Protein 8JIY (pdb70)

Secondary structure (DSSP, 8-state):
-TTTTEEEE----STTSS-EEEEEEETT---GGGEEEEES----GGGTTT---SPPPSB-BTT-SB----EEEEE-EETTEEPPEEEEEEPP-B--STTSTT--TT--EEEEEEEEEEES-BSS-EEEEEEEESS-SS-GGG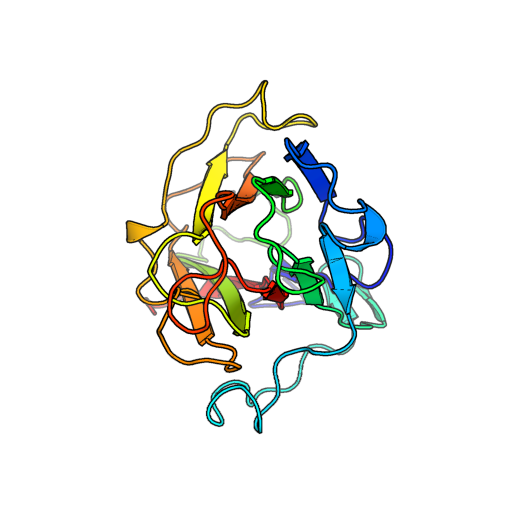S--EE-GGGSS---BTTSSTT--EEEEEE-TT---SSBEEEEEEEE--PPPBTTBB--EEEEEEEEEEEESS--

InterPro domains:
  IPR011050 Pectin lyase fold/virulence factor [SSF51126] (61-484)
  IPR012334 Pectin lyase fold [G3DSA:2.160.20.10] (69-526)
  IPR024535 Rhamnogalacturonase A/B/Epimerase-like, pectate lyase domain [PF12708] (71-286)
  IPR026444 Secretion system, C-terminal sorting domain [PF18962] (785-858)
  IPR026444 Secretion system, C-terminal sorting domain [TIGR04183] (786-860)
  IPR032532 Domain of unknown function DUF4955 [PF16315] (406-554)

Radius of gyration: 17.02 Å; Cα contacts (8 Å, |Δi|>4): 554; chains: 1; bounding box: 32×52×38 Å

Nearest PDB structures (foldseek):
  8jiy-assembly1_A  TM=1.005E+00  e=3.618E-45  Polaribacter haliotis
  8h89-assembly1_J-9  TM=4.490E-01  e=9.066E-02  Ralstonia phage GP4
  2df7-assembly1_E  TM=1.503E-01  e=2.332E-01  Infectious bursal disease virus
  2df7-assembly1_J  TM=1.997E-01  e=6.342E-01  Infectious bursal disease virus
  1tnf-assembly1_C  TM=2.026E-01  e=1.236E+00  Homo sapiens

Organism: NCBI:txid1888915

Sequence (216 aa):
NPFYPIFYYEDFGAVNQGYSVQIVKNTNSQNEAQIGKRVNDIPDAADSNNEFTEARPANRIPANSARNQKAIAIVGTSSNTNYELEAWVTMPIIDVSKNNQYINADDTFKYVSFWTEQRYANGGISSLEVFISTDYTNNVTTANWTNVTSNVNKIATSGQNPQTYVESLLDISSYTDTNFTLAFKYTSDNSTYSGSNRNGTFYISDVKYFVSDTTL

Foldseek 3Di:
DVVPFFAFWAAPQDAQTFKHKDWPDWPPCDDCCQAFHWAPDADDCVQAVRPPHDDDPQAGPPVRHGHDHTKTKHFQADPLWGIWTKMKMKGAFAQPACVRPNHHPLLQWKKKKKKKAWALFADQQKDKWKWKWLPDDPDPVVTDIDTCRVQWPDDYTGPPSHSHIYMTMHTPSVDRGGGMMMMMIMGGDGPRGDSRHHHTMMIITTITMGTDNDDD

B-factor: mean 21.28, std 7.92, range [10.49, 55.31]

Solvent-accessible surface area: 9838 Å² total; per-residue (Å²): 48,118,43,116,54,18,3,34,5,14,2,4,17,40,110,92,44,10,14,46,42,51,48,61,100,44,79,59,90,11,96,118,65,56,8,9,70,96,28,118,58,37,1,64,45,103,29,2,116,104,94,27,107,80,100,60,41,86,54,38,5,47,55,90,53,79,36,78,15,41,0,0,0,0,15,0,23,31,103,107,60,5,34,45,3,40,0,13,0,4,6,35,74,10,37,0,10,138,118,21,143,36,6,82,83,106,18,86,55,12,7,0,6,0,16,0,2,3,60,115,2,43,54,61,32,6,43,4,44,0,21,7,2,61,70,20,98,124,45,6,88,102,17,113,50,82,70,8,33,104,95,14,143,86,26,7,52,16,48,98,84,82,78,33,2,15,65,0,66,3,78,0,27,105,52,94,51,73,78,0,0,0,0,0,43,0,39,9,44,69,46,122,64,46,44,84,37,48,0,2,18,1,24,0,0,3,6,62,2,23,5,17,93,90,97,120

Structure (mmCIF, N/CA/C/O backbone):
data_8JIY
#
_entry.id   8JIY
#
_cell.length_a   56.313
_cell.length_b   56.634
_cell.length_c   69.456
_cell.angle_alpha   90.00
_cell.angle_beta   90.00
_cell.angle_gamma   90.00
#
_symmetry.space_group_name_H-M   'P 21 21 21'
#
loop_
_entity.id
_entity.type
_entity.pdbx_description
1 polymer 'DUF4955 domain-containing protein'
2 water water
#
loop_
_atom_site.group_PDB
_atom_site.id
_atom_site.type_symbol
_atom_site.label_atom_id
_atom_site.label_alt_id
_atom_site.label_comp_id
_atom_site.label_asym_id
_atom_site.label_entity_id
_atom_site.label_seq_id
_atom_site.pdbx_PDB_ins_code
_atom_site.Cartn_x
_atom_site.Cartn_y
_atom_site.Cartn_z
_atom_site.occupancy
_atom_site.B_iso_or_equiv
_atom_site.auth_seq_id
_atom_site.auth_comp_id
_atom_site.auth_asym_id
_atom_site.auth_atom_id
_atom_site.pdbx_PDB_model_num
ATOM 1 N N . ASN A 1 6 ? 15.881 33.149 16.518 1.00 37.00 4 ASN A N 1
ATOM 2 C CA . ASN A 1 6 ? 16.643 32.126 15.810 1.00 34.10 4 ASN A CA 1
ATOM 3 C C . ASN A 1 6 ? 16.918 32.549 14.378 1.00 30.20 4 ASN A C 1
ATOM 4 O O . ASN A 1 6 ? 15.992 32.680 13.579 1.00 33.90 4 ASN A O 1
ATOM 9 N N . PRO A 1 7 ? 18.196 32.738 14.047 1.00 31.56 5 PRO A N 1
ATOM 10 C CA . PRO A 1 7 ? 18.554 33.039 12.650 1.00 28.83 5 PRO A CA 1
ATOM 11 C C . PRO A 1 7 ? 18.111 31.976 11.667 1.00 34.59 5 PRO A C 1
ATOM 12 O O . PRO A 1 7 ? 17.893 32.285 10.489 1.00 33.71 5 PRO A O 1
ATOM 16 N N . PHE A 1 8 ? 17.978 30.727 12.119 1.00 28.59 6 PHE A N 1
ATOM 17 C CA . PHE A 1 8 ? 17.676 29.590 11.260 1.00 32.59 6 PHE A CA 1
ATOM 18 C C . PHE A 1 8 ? 16.200 29.225 11.248 1.00 29.71 6 PHE A C 1
ATOM 19 O O . PHE A 1 8 ? 15.836 28.209 10.644 1.00 25.57 6 PHE A O 1
ATOM 27 N N . TYR A 1 9 ? 15.356 30.020 11.913 1.00 28.04 7 TYR A N 1
ATOM 28 C CA . TYR A 1 9 ? 13.932 29.770 12.112 1.00 27.66 7 TYR A CA 1
ATOM 29 C C . TYR A 1 9 ? 13.278 29.190 10.860 1.00 28.32 7 TYR A C 1
ATOM 30 O O . TYR A 1 9 ? 13.501 29.689 9.750 1.00 27.25 7 TYR A O 1
ATOM 39 N N . PRO A 1 10 ? 12.450 28.144 10.998 1.00 25.50 8 PRO A N 1
ATOM 40 C CA . PRO A 1 10 ? 12.013 27.506 12.246 1.00 25.28 8 PRO A CA 1
ATOM 41 C C . PRO A 1 10 ? 12.898 26.344 12.702 1.00 20.59 8 PRO A C 1
ATOM 42 O O . PRO A 1 10 ? 12.561 25.702 13.678 1.00 22.72 8 PRO A O 1
ATOM 46 N N . ILE A 1 11 ? 14.026 26.081 12.041 1.00 21.31 9 ILE A N 1
ATOM 47 C CA . ILE A 1 11 ? 14.853 24.907 12.324 1.00 16.48 9 ILE A CA 1
ATOM 48 C C . ILE A 1 11 ? 15.850 25.231 13.435 1.00 20.21 9 ILE A C 1
ATOM 49 O O . ILE A 1 11 ? 16.561 26.239 13.363 1.00 24.85 9 ILE A O 1
ATOM 54 N N . PHE A 1 12 ? 15.940 24.363 14.457 1.00 19.29 10 PHE A N 1
ATOM 55 C CA . PHE A 1 12 ? 16.985 24.535 15.461 1.00 17.36 10 PHE A CA 1
ATOM 56 C C . PHE A 1 12 ? 18.029 23.422 15.465 1.00 19.20 10 PHE A C 1
ATOM 57 O O . PHE A 1 12 ? 19.085 23.590 16.086 1.00 18.73 10 PHE A O 1
ATOM 65 N N . TYR A 1 13 ? 17.804 22.328 14.750 1.00 15.62 11 TYR A N 1
ATOM 66 C CA . TYR A 1 13 ? 18.860 21.342 14.566 1.00 15.19 11 TYR A CA 1
ATOM 67 C C . TYR A 1 13 ? 18.609 20.586 13.268 1.00 13.15 11 TYR A C 1
ATOM 68 O O . TYR A 1 13 ? 17.509 20.067 13.055 1.00 15.05 11 TYR A O 1
ATOM 77 N N . TYR A 1 14 ? 19.641 20.486 12.431 1.00 12.67 12 TYR A N 1
ATOM 78 C CA . TYR A 1 14 ? 19.522 19.774 11.150 1.00 12.42 12 TYR A CA 1
ATOM 79 C C . TYR A 1 14 ? 20.943 19.518 10.633 1.00 16.29 12 TYR A C 1
ATOM 80 O O . TYR A 1 14 ? 21.514 20.362 9.943 1.00 14.16 12 TYR A O 1
ATOM 89 N N . GLU A 1 15 ? 21.500 18.353 10.982 1.00 12.84 13 GLU A N 1
ATOM 90 C CA . GLU A 1 15 ? 22.845 18.005 10.557 1.00 13.03 13 GLU A CA 1
ATOM 91 C C . GLU A 1 15 ? 22.795 17.313 9.197 1.00 14.06 13 GLU A C 1
ATOM 92 O O . GLU A 1 15 ? 21.723 17.110 8.621 1.00 15.73 13 GLU A O 1
ATOM 98 N N . ASP A 1 16 ? 23.965 16.938 8.668 1.00 16.01 14 ASP A N 1
ATOM 99 C CA . ASP A 1 16 ? 24.026 16.327 7.346 1.00 15.28 14 ASP A CA 1
ATOM 100 C C . ASP A 1 16 ? 24.577 14.908 7.316 1.00 14.97 14 ASP A C 1
ATOM 101 O O . ASP A 1 16 ? 24.616 14.317 6.239 1.00 13.18 14 ASP A O 1
ATOM 106 N N . PHE A 1 17 ? 24.973 14.325 8.458 1.00 14.83 15 PHE A N 1
ATOM 107 C CA . PHE A 1 17 ? 25.622 13.011 8.476 1.00 13.90 15 PHE A CA 1
ATOM 108 C C . PHE A 1 17 ? 26.786 12.953 7.482 1.00 18.17 15 PHE A C 1
ATOM 109 O O . PHE A 1 17 ? 27.053 11.918 6.876 1.00 18.76 15 PHE A O 1
ATOM 117 N N . GLY A 1 18 ? 27.482 14.072 7.297 1.00 16.68 16 GLY A N 1
ATOM 118 C CA . GLY A 1 18 ? 28.429 14.202 6.204 1.00 17.03 16 GLY A CA 1
ATOM 119 C C . GLY A 1 18 ? 29.809 13.674 6.470 1.00 21.65 16 GLY A C 1
ATOM 120 O O . GLY A 1 18 ? 30.634 13.596 5.555 1.00 29.13 16 GLY A O 1
ATOM 121 N N . ALA A 1 19 ? 30.087 13.317 7.716 1.00 20.43 17 ALA A N 1
ATOM 122 C CA . ALA A 1 19 ? 31.339 12.706 8.107 1.00 24.80 17 ALA A CA 1
ATOM 123 C C . ALA A 1 19 ? 31.022 11.714 9.206 1.00 21.16 17 ALA A C 1
ATOM 124 O O . ALA A 1 19 ? 29.921 11.723 9.770 1.00 20.22 17 ALA A O 1
ATOM 126 N N . VAL A 1 20 ? 32.000 10.867 9.528 1.00 22.78 18 VAL A N 1
ATOM 127 C CA . VAL A 1 20 ? 31.776 9.869 10.563 1.00 22.20 18 VAL A CA 1
ATOM 128 C C . VAL A 1 20 ? 31.426 10.578 11.867 1.00 20.10 18 VAL A C 1
ATOM 129 O O . VAL A 1 20 ? 32.139 11.488 12.311 1.00 20.56 18 VAL A O 1
ATOM 133 N N . ASN A 1 21 ? 30.272 10.216 12.435 1.00 17.85 19 ASN A N 1
ATOM 134 C CA . ASN A 1 21 ? 29.755 10.752 13.703 1.00 16.54 19 ASN A CA 1
ATOM 135 C C . ASN A 1 21 ? 29.405 12.244 13.652 1.00 17.90 19 ASN A C 1
ATOM 136 O O . ASN A 1 21 ? 29.356 12.904 14.686 1.00 18.57 19 ASN A O 1
ATOM 141 N N . GLN A 1 22 ? 29.108 12.796 12.474 1.00 15.00 20 GLN A N 1
ATOM 142 C CA . GLN A 1 22 ? 28.705 14.198 12.358 1.00 15.56 20 GLN A CA 1
ATOM 143 C C . GLN A 1 22 ? 27.183 14.275 12.419 1.00 16.46 20 GLN A C 1
ATOM 144 O O . GLN A 1 22 ? 26.498 14.042 11.414 1.00 16.22 20 GLN A O 1
ATOM 150 N N . GLY A 1 23 ? 26.654 14.562 13.606 1.00 14.67 21 GLY A N 1
ATOM 151 C CA . GLY A 1 23 ? 25.225 14.574 13.851 1.00 14.51 21 GLY A CA 1
ATOM 152 C C . GLY A 1 23 ? 24.608 13.234 14.217 1.00 14.11 21 GLY A C 1
ATOM 153 O O . GLY A 1 23 ? 23.381 13.144 14.315 1.00 15.06 21 GLY A O 1
ATOM 154 N N . TYR A 1 24 ? 25.410 12.196 14.433 1.00 13.09 22 TYR A N 1
ATOM 155 C CA . TYR A 1 24 ? 24.866 10.888 14.784 1.00 12.89 22 TYR A CA 1
ATOM 156 C C . TYR A 1 24 ? 25.984 10.072 15.408 1.00 14.20 22 TYR A C 1
ATOM 157 O O . TYR A 1 24 ? 27.153 10.451 15.367 1.00 14.57 22 TYR A O 1
ATOM 166 N N . SER A 1 25 ? 25.612 8.923 15.969 1.00 13.68 23 SER A N 1
ATOM 167 C CA . SER A 1 25 ? 26.610 7.960 16.392 1.00 13.02 23 SER A CA 1
ATOM 168 C C . SER A 1 25 ? 25.957 6.588 16.289 1.00 14.60 23 SER A C 1
ATOM 169 O O . SER A 1 25 ? 24.733 6.482 16.219 1.00 14.63 23 SER A O 1
ATOM 172 N N . VAL A 1 26 ? 26.773 5.539 16.236 1.00 13.45 24 VAL A N 1
ATOM 173 C CA . VAL A 1 26 ? 26.251 4.189 16.072 1.00 13.06 24 VAL A CA 1
ATOM 174 C C . VAL A 1 26 ? 26.769 3.310 17.197 1.00 13.62 24 VAL A C 1
ATOM 175 O O . VAL A 1 26 ? 27.945 3.394 17.564 1.00 15.56 24 VAL A O 1
ATOM 179 N N . GLN A 1 27 ? 25.895 2.451 17.729 1.00 12.60 25 GLN A N 1
ATOM 180 C CA . GLN A 1 27 ? 26.298 1.442 18.707 1.00 10.76 25 GLN A CA 1
ATOM 181 C C . GLN A 1 27 ? 25.692 0.107 18.307 1.00 11.61 25 GLN A C 1
ATOM 182 O O . GLN A 1 27 ? 24.475 0.005 18.138 1.00 12.24 25 GLN A O 1
ATOM 188 N N . ILE A 1 28 ? 26.533 -0.911 18.149 1.00 13.53 26 ILE A N 1
ATOM 189 C CA . ILE A 1 28 ? 26.086 -2.218 17.672 1.00 11.24 26 ILE A CA 1
ATOM 190 C C . ILE A 1 28 ? 26.041 -3.149 18.879 1.00 13.61 26 ILE A C 1
ATOM 191 O O . ILE A 1 28 ? 27.045 -3.754 19.256 1.00 13.65 26 ILE A O 1
ATOM 196 N N . VAL A 1 29 ? 24.853 -3.285 19.468 1.00 12.04 27 VAL A N 1
ATOM 197 C CA . VAL A 1 29 ? 24.693 -4.036 20.711 1.00 12.61 27 VAL A CA 1
ATOM 198 C C . VAL A 1 29 ? 24.639 -5.547 20.466 1.00 13.25 27 VAL A C 1
ATOM 199 O O . VAL A 1 29 ? 25.020 -6.338 21.340 1.00 14.02 27 VAL A O 1
ATOM 203 N N . LYS A 1 30 ? 24.199 -5.981 19.286 1.00 13.52 28 LYS A N 1
ATOM 204 C CA . LYS A 1 30 ? 24.132 -7.402 18.971 1.00 12.30 28 LYS A CA 1
ATOM 205 C C . LYS A 1 30 ? 24.473 -7.581 17.501 1.00 14.96 28 LYS A C 1
ATOM 206 O O . LYS A 1 30 ? 23.977 -6.829 16.657 1.00 13.71 28 LYS A O 1
ATOM 212 N N . ASN A 1 31 ? 25.323 -8.563 17.208 1.00 12.60 29 ASN A N 1
ATOM 213 C CA . ASN A 1 31 ? 25.765 -8.897 15.851 1.00 12.95 29 ASN A CA 1
ATOM 214 C C . ASN A 1 31 ? 26.105 -10.385 15.822 1.00 13.91 29 ASN A C 1
ATOM 215 O O . ASN A 1 31 ? 27.237 -10.796 15.585 1.00 15.61 29 ASN A O 1
ATOM 220 N N . THR A 1 32 ? 25.074 -11.192 16.068 1.00 13.02 30 THR A N 1
ATOM 221 C CA . THR A 1 32 ? 25.246 -12.616 16.348 1.00 13.11 30 THR A CA 1
ATOM 222 C C . THR A 1 32 ? 25.970 -13.335 15.224 1.00 14.80 30 THR A C 1
ATOM 223 O O . THR A 1 32 ? 26.779 -14.235 15.470 1.00 16.65 30 THR A O 1
ATOM 227 N N . ASN A 1 33 ? 25.693 -12.952 13.981 1.00 13.82 31 ASN A N 1
ATOM 228 C CA . ASN A 1 33 ? 26.163 -13.698 12.826 1.00 15.22 31 ASN A CA 1
ATOM 229 C C . ASN A 1 33 ? 27.278 -12.962 12.088 1.00 17.36 31 ASN A C 1
ATOM 230 O O . ASN A 1 33 ? 27.606 -13.306 10.947 1.00 15.35 31 ASN A O 1
ATOM 235 N N . SER A 1 34 ? 27.879 -11.964 12.733 1.00 14.27 32 SER A N 1
ATOM 236 C CA . SER A 1 34 ? 29.095 -11.310 12.254 1.00 14.41 32 SER A CA 1
ATOM 237 C C . SER A 1 34 ? 2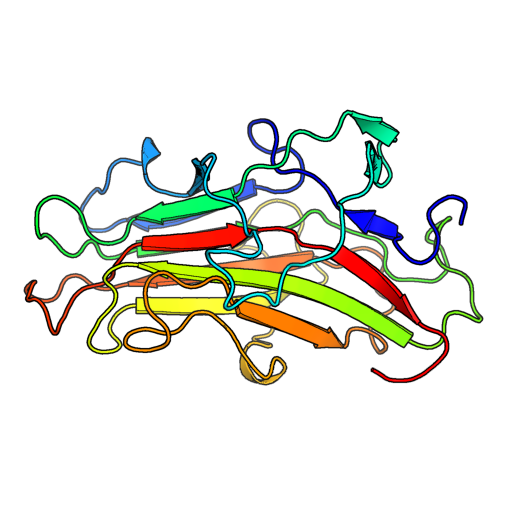8.923 -10.651 10.885 1.00 13.59 32 SER A C 1
ATOM 238 O O . SER A 1 34 ? 29.770 -10.797 10.004 1.00 18.52 32 SER A O 1
ATOM 241 N N . GLN A 1 35 ? 27.844 -9.882 10.722 1.00 14.86 33 GLN A N 1
ATOM 242 C CA . GLN A 1 35 ? 27.796 -8.943 9.604 1.00 17.09 33 GLN A CA 1
ATOM 243 C C . GLN A 1 35 ? 28.966 -7.974 9.721 1.00 15.94 33 GLN A C 1
ATOM 244 O O . GLN A 1 35 ? 29.347 -7.576 10.825 1.00 16.92 33 GLN A O 1
ATOM 250 N N . ASN A 1 36 ? 29.581 -7.636 8.586 1.00 17.88 34 ASN A N 1
ATOM 251 C CA . ASN A 1 36 ? 30.697 -6.696 8.609 1.00 17.22 34 ASN A CA 1
ATOM 252 C C . ASN A 1 36 ? 30.224 -5.336 9.111 1.00 20.13 34 ASN A C 1
ATOM 253 O O . ASN A 1 36 ? 29.192 -4.825 8.672 1.00 17.87 34 ASN A O 1
ATOM 258 N N . GLU A 1 37 ? 30.990 -4.738 10.027 1.00 18.40 35 GLU A N 1
ATOM 259 C CA . GLU A 1 37 ? 30.558 -3.498 10.659 1.00 19.08 35 GLU A CA 1
ATOM 260 C C . GLU A 1 37 ? 30.505 -2.341 9.673 1.00 20.26 35 GLU A C 1
ATOM 261 O O . GLU A 1 37 ? 29.799 -1.356 9.922 1.00 20.65 35 GLU A O 1
ATOM 267 N N . ALA A 1 38 ? 31.246 -2.433 8.565 1.00 19.56 36 ALA A N 1
ATOM 268 C CA . ALA A 1 38 ? 31.208 -1.399 7.543 1.00 21.38 36 ALA A CA 1
ATOM 269 C C . ALA A 1 38 ? 29.852 -1.321 6.872 1.00 22.94 36 ALA A C 1
ATOM 270 O O . ALA A 1 38 ? 29.596 -0.358 6.141 1.00 22.37 36 ALA A O 1
ATOM 272 N N . GLN A 1 39 ? 29.000 -2.319 7.088 1.00 19.14 37 GLN A N 1
ATOM 273 C CA . GLN A 1 39 ? 27.649 -2.331 6.560 1.00 16.55 37 GLN A CA 1
ATOM 274 C C . GLN A 1 39 ? 26.605 -1.944 7.600 1.00 15.41 37 GLN A C 1
ATOM 275 O O . GLN A 1 39 ? 25.414 -1.976 7.299 1.00 14.36 37 GLN A O 1
ATOM 281 N N . ILE A 1 40 ? 27.016 -1.568 8.809 1.00 17.53 38 ILE A N 1
ATOM 282 C CA . ILE A 1 40 ? 26.091 -1.294 9.912 1.00 16.09 38 ILE A CA 1
ATOM 283 C C . ILE A 1 40 ? 26.280 0.158 10.329 1.00 15.48 38 ILE A C 1
ATOM 284 O O . ILE A 1 40 ? 27.223 0.482 11.061 1.00 16.28 38 ILE A O 1
ATOM 289 N N . GLY A 1 41 ? 25.368 1.037 9.904 1.00 15.03 39 GLY A N 1
ATOM 290 C CA . GLY A 1 41 ? 25.528 2.455 10.171 1.00 17.49 39 GLY A CA 1
ATOM 291 C C . GLY A 1 41 ? 26.459 3.177 9.225 1.00 17.08 39 GLY A C 1
ATOM 292 O O . GLY A 1 41 ? 27.052 4.195 9.601 1.00 21.07 39 GLY A O 1
ATOM 293 N N . LYS A 1 42 ? 26.579 2.701 7.994 1.00 17.37 40 LYS A N 1
ATOM 294 C CA . LYS A 1 42 ? 27.438 3.341 7.013 1.00 19.21 40 LYS A CA 1
ATOM 295 C C . LYS A 1 42 ? 26.730 4.529 6.371 1.00 19.82 40 LYS A C 1
ATOM 296 O O . LYS A 1 42 ? 25.501 4.607 6.308 1.00 18.10 40 LYS A O 1
ATOM 302 N N . ARG A 1 43 ? 27.528 5.463 5.879 1.00 19.44 41 ARG A N 1
ATOM 303 C CA . ARG A 1 43 ? 27.001 6.636 5.209 1.00 18.06 41 ARG A CA 1
ATOM 304 C C . ARG A 1 43 ? 26.870 6.328 3.726 1.00 19.40 41 ARG A C 1
ATOM 305 O O . ARG A 1 43 ? 27.793 5.766 3.128 1.00 22.46 41 ARG A O 1
ATOM 313 N N . VAL A 1 44 ? 25.719 6.669 3.141 1.00 17.37 42 VAL A N 1
ATOM 314 C CA . VAL A 1 44 ? 25.464 6.389 1.733 1.00 16.44 42 VAL A CA 1
ATOM 315 C C . VAL A 1 44 ? 24.973 7.657 1.043 1.00 18.15 42 VAL A C 1
ATOM 316 O O . VAL A 1 44 ? 24.449 8.585 1.668 1.00 16.73 42 VAL A O 1
ATOM 320 N N . ASN A 1 45 ? 25.143 7.680 -0.280 1.00 21.51 43 ASN A N 1
ATOM 321 C CA . ASN A 1 45 ? 24.719 8.822 -1.074 1.00 23.02 43 ASN A CA 1
ATOM 322 C C . ASN A 1 45 ? 23.224 8.822 -1.366 1.00 23.87 43 ASN A C 1
ATOM 323 O O . ASN A 1 45 ? 22.685 9.860 -1.754 1.00 25.35 43 ASN A O 1
ATOM 328 N N . ASP A 1 46 ? 22.542 7.691 -1.188 1.00 20.05 44 ASP A N 1
ATOM 329 C CA . ASP A 1 46 ? 21.123 7.588 -1.523 1.00 19.73 44 ASP A CA 1
ATOM 330 C C . ASP A 1 46 ? 20.299 8.274 -0.454 1.00 19.71 44 ASP A C 1
ATOM 331 O O . ASP A 1 46 ? 19.939 7.680 0.570 1.00 23.22 44 ASP A O 1
ATOM 336 N N . ILE A 1 47 ? 19.995 9.542 -0.707 1.00 19.55 45 ILE A N 1
ATOM 337 C CA . ILE A 1 47 ? 19.184 10.382 0.164 1.00 19.07 45 ILE A CA 1
ATOM 338 C C . ILE A 1 47 ? 17.835 10.633 -0.502 1.00 20.79 45 ILE A C 1
ATOM 339 O O . ILE A 1 47 ? 17.697 10.431 -1.724 1.00 18.14 45 ILE A O 1
ATOM 344 N N . PRO A 1 48 ? 16.822 11.059 0.251 1.00 18.55 46 PRO A N 1
ATOM 345 C CA . PRO A 1 48 ? 15.512 11.328 -0.353 1.00 18.86 46 PRO A CA 1
ATOM 346 C C . PRO A 1 48 ? 15.596 12.378 -1.452 1.00 22.24 46 PRO A C 1
ATOM 347 O O . PRO A 1 48 ? 16.334 13.359 -1.351 1.00 20.22 46 PRO A O 1
ATOM 351 N N . ASP A 1 49 ? 14.835 12.139 -2.514 1.00 20.79 47 ASP A N 1
ATOM 352 C CA . ASP A 1 49 ? 14.630 13.094 -3.598 1.00 23.00 47 ASP A CA 1
ATOM 353 C C . ASP A 1 49 ? 13.220 12.869 -4.123 1.00 25.44 47 ASP A C 1
ATOM 354 O O . ASP A 1 49 ? 12.516 11.959 -3.682 1.00 21.89 47 ASP A O 1
ATOM 359 N N . ALA A 1 50 ? 12.809 13.685 -5.092 1.00 24.56 48 ALA A N 1
ATOM 360 C CA . ALA A 1 50 ? 11.457 13.543 -5.625 1.00 25.85 48 ALA A CA 1
ATOM 361 C C . ALA A 1 50 ? 11.225 12.150 -6.203 1.00 21.46 48 ALA A C 1
ATOM 362 O O . ALA A 1 50 ? 10.166 11.549 -5.985 1.00 24.03 48 ALA A O 1
ATOM 364 N N . ALA A 1 51 ? 12.209 11.609 -6.923 1.00 21.17 49 ALA A N 1
ATOM 365 C CA . ALA A 1 51 ? 12.011 10.358 -7.645 1.00 23.16 49 ALA A CA 1
ATOM 366 C C . ALA A 1 51 ? 11.958 9.125 -6.740 1.00 25.58 49 ALA A C 1
ATOM 367 O O . ALA A 1 51 ? 11.451 8.083 -7.175 1.00 27.69 49 ALA A O 1
ATOM 369 N N . ASP A 1 52 ? 12.468 9.195 -5.507 1.00 20.98 50 ASP A N 1
ATOM 370 C CA . ASP A 1 52 ? 12.465 8.024 -4.633 1.00 24.18 50 ASP A CA 1
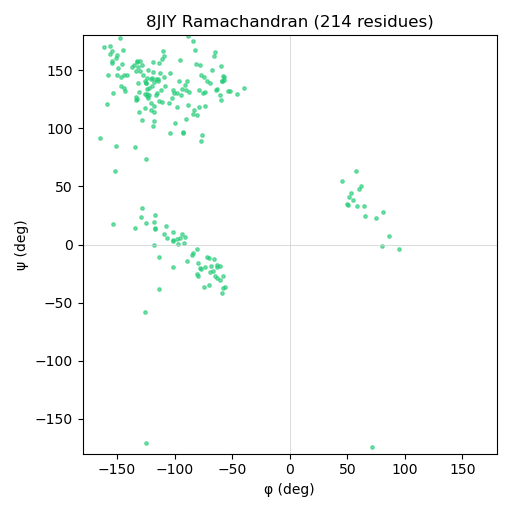ATOM 371 C C . ASP A 1 52 ? 11.626 8.220 -3.377 1.00 22.28 50 ASP A C 1
ATOM 372 O O . ASP A 1 52 ? 11.720 7.408 -2.445 1.00 22.75 50 ASP A O 1
ATOM 377 N N . SER A 1 53 ? 10.791 9.257 -3.332 1.00 21.98 51 SER A N 1
ATOM 378 C CA . SER A 1 53 ? 9.972 9.569 -2.169 1.00 17.89 51 SER A CA 1
ATOM 379 C C . SER A 1 53 ? 8.492 9.664 -2.518 1.00 20.58 51 SER A C 1
ATOM 380 O O . SER A 1 53 ? 7.714 10.225 -1.741 1.00 22.71 51 SER A O 1
ATOM 383 N N . ASN A 1 54 ? 8.089 9.112 -3.666 1.00 21.75 52 ASN A N 1
ATOM 384 C CA . ASN A 1 54 ? 6.763 9.366 -4.239 1.00 26.76 52 ASN A CA 1
ATOM 385 C C . ASN A 1 54 ? 6.509 10.865 -4.363 1.00 23.43 52 ASN A C 1
ATOM 386 O O . ASN A 1 54 ? 5.437 11.363 -4.011 1.00 26.89 52 ASN A O 1
ATOM 391 N N . ASN A 1 55 ? 7.525 11.590 -4.844 1.00 22.73 53 ASN A N 1
ATOM 392 C CA . ASN A 1 55 ? 7.466 13.048 -4.994 1.00 23.60 53 ASN A CA 1
ATOM 393 C C . ASN A 1 55 ? 6.979 13.755 -3.730 1.00 27.54 53 ASN A C 1
ATOM 394 O O . ASN A 1 55 ? 6.314 14.789 -3.809 1.00 26.83 53 ASN A O 1
ATOM 399 N N . GLU A 1 56 ? 7.324 13.234 -2.545 1.00 25.14 54 GLU A N 1
ATOM 400 C CA . GLU A 1 56 ? 7.033 13.967 -1.314 1.00 23.97 54 GLU A CA 1
ATOM 401 C C . GLU A 1 56 ? 8.230 14.691 -0.716 1.00 26.60 54 GLU A C 1
ATOM 402 O O . GLU A 1 56 ? 8.028 15.603 0.092 1.00 28.83 54 GLU A O 1
ATOM 408 N N . PHE A 1 57 ? 9.458 14.327 -1.066 1.00 25.71 55 PHE A N 1
ATOM 409 C CA . PHE A 1 57 ? 10.600 15.141 -0.655 1.00 33.03 55 PHE A CA 1
ATOM 410 C C . PHE A 1 57 ? 10.868 16.125 -1.785 1.00 27.95 55 PHE A C 1
ATOM 411 O O . PHE A 1 57 ? 11.542 15.799 -2.765 1.00 31.73 55 PHE A O 1
ATOM 419 N N . THR A 1 58 ? 10.330 17.334 -1.650 1.00 33.67 56 THR A N 1
ATOM 420 C CA . THR A 1 58 ? 10.368 18.333 -2.712 1.00 37.08 56 THR A CA 1
ATOM 421 C C . THR A 1 58 ? 11.214 19.548 -2.374 1.00 39.03 56 THR A C 1
ATOM 422 O O . THR A 1 58 ? 11.915 20.064 -3.249 1.00 42.91 56 THR A O 1
ATOM 426 N N . GLU A 1 59 ? 11.171 20.013 -1.128 1.00 41.98 57 GLU A N 1
ATOM 427 C CA . GLU A 1 59 ? 11.849 21.246 -0.753 1.00 40.93 57 GLU A CA 1
ATOM 428 C C . GLU A 1 59 ? 13.366 21.093 -0.832 1.00 40.36 57 GLU A C 1
ATOM 429 O O . GLU A 1 59 ? 13.918 20.005 -0.647 1.00 36.47 57 GLU A O 1
ATOM 431 N N . ALA A 1 60 ? 14.043 22.202 -1.117 1.00 37.50 58 ALA A N 1
ATOM 432 C CA . ALA A 1 60 ? 15.498 22.215 -1.094 1.00 36.31 58 ALA A CA 1
ATOM 433 C C . ALA A 1 60 ? 15.989 22.275 0.346 1.00 25.89 58 ALA A C 1
ATOM 434 O O . ALA A 1 60 ? 15.352 22.879 1.214 1.00 29.82 58 ALA A O 1
ATOM 436 N N . ARG A 1 61 ? 17.124 21.618 0.598 1.00 26.32 59 ARG A N 1
ATOM 437 C CA . ARG A 1 61 ? 17.690 21.628 1.939 1.00 23.94 59 ARG A CA 1
ATOM 438 C C . ARG A 1 61 ? 18.399 22.958 2.195 1.00 26.66 59 ARG A C 1
ATOM 439 O O . ARG A 1 61 ? 18.833 23.626 1.250 1.00 26.58 59 ARG A O 1
ATOM 447 N N . PRO A 1 62 ? 18.520 23.374 3.458 1.00 22.24 60 PRO A N 1
ATOM 448 C CA . PRO A 1 62 ? 19.343 24.551 3.751 1.00 20.73 60 PRO A CA 1
ATOM 449 C C . PRO A 1 62 ? 20.771 24.333 3.273 1.00 20.89 60 PRO A C 1
ATOM 450 O O . PRO A 1 62 ? 21.300 23.221 3.315 1.00 19.32 60 PRO A O 1
ATOM 454 N N . ALA A 1 63 ? 21.394 25.414 2.796 1.00 18.02 61 ALA A N 1
ATOM 455 C CA . ALA A 1 63 ? 22.741 25.297 2.254 1.00 20.91 61 ALA A CA 1
ATOM 456 C C . ALA A 1 63 ? 23.733 24.857 3.316 1.00 17.88 61 ALA A C 1
ATOM 457 O O . ALA A 1 63 ? 24.740 24.210 2.992 1.00 19.02 61 ALA A O 1
ATOM 459 N N . ASN A 1 64 ? 23.467 25.188 4.580 1.00 18.30 62 ASN A N 1
ATOM 460 C CA . ASN A 1 64 ? 24.379 24.891 5.679 1.00 17.47 62 ASN A CA 1
ATOM 461 C C . ASN A 1 64 ? 23.744 23.970 6.714 1.00 16.54 62 ASN A C 1
ATOM 462 O O . ASN A 1 64 ? 22.533 24.003 6.947 1.00 15.08 62 ASN A O 1
ATOM 467 N N . ARG A 1 65 ? 24.602 23.149 7.323 1.00 15.01 63 ARG A N 1
ATOM 468 C CA . ARG A 1 65 ? 24.264 22.426 8.546 1.00 15.18 63 ARG A CA 1
ATOM 469 C C . ARG A 1 65 ? 23.840 23.402 9.632 1.00 15.05 63 ARG A C 1
ATOM 470 O O . ARG A 1 65 ? 24.397 24.498 9.748 1.00 16.62 63 ARG A O 1
ATOM 478 N N . ILE A 1 66 ? 22.868 22.992 10.444 1.00 14.01 64 ILE A N 1
ATOM 479 C CA . ILE A 1 66 ? 22.285 23.825 11.489 1.00 13.49 64 ILE A CA 1
ATOM 480 C C . ILE A 1 66 ? 22.473 23.105 12.819 1.00 16.43 64 ILE A C 1
ATOM 481 O O . ILE A 1 66 ? 22.118 21.929 12.926 1.00 16.56 64 ILE A O 1
ATOM 486 N N . PRO A 1 67 ? 23.016 23.757 13.860 1.00 14.50 65 PRO A N 1
ATOM 487 C CA . PRO A 1 67 ? 23.437 25.159 13.942 1.00 16.62 65 PRO A CA 1
ATOM 488 C C . PRO A 1 67 ? 24.911 25.378 13.614 1.00 12.93 65 PRO A C 1
ATOM 489 O O . PRO A 1 67 ? 25.400 26.499 13.810 1.00 16.66 65 PRO A O 1
ATOM 493 N N . ALA A 1 68 ? 25.644 24.374 13.123 1.00 14.55 66 ALA A N 1
ATOM 494 C CA . ALA A 1 68 ? 27.078 24.555 12.913 1.00 15.95 66 ALA A CA 1
ATOM 495 C C . ALA A 1 68 ? 27.355 25.607 11.851 1.00 18.64 66 ALA A C 1
ATOM 496 O O . ALA A 1 68 ? 28.411 26.246 11.878 1.00 14.66 66 ALA A O 1
ATOM 498 N N . ASN A 1 69 ? 26.420 25.790 10.915 1.00 15.41 67 ASN A N 1
ATOM 499 C CA . ASN A 1 69 ? 26.495 26.832 9.890 1.00 13.64 67 ASN A CA 1
ATOM 500 C C . ASN A 1 69 ? 27.725 26.633 8.992 1.00 17.17 67 ASN A C 1
ATOM 501 O O . ASN A 1 69 ? 28.503 27.560 8.721 1.00 14.40 67 ASN A O 1
ATOM 506 N N . SER A 1 70 ? 27.867 25.401 8.502 1.00 17.59 68 SER A N 1
ATOM 507 C CA . SER A 1 70 ? 28.939 24.985 7.611 1.00 17.97 68 SER A CA 1
ATOM 508 C C . SER A 1 70 ? 28.311 24.188 6.473 1.00 19.56 68 SER A C 1
ATOM 509 O O . SER A 1 70 ? 27.271 23.548 6.660 1.00 15.92 68 SER A O 1
ATOM 512 N N . ALA A 1 71 ? 28.930 24.250 5.289 1.00 18.17 69 ALA A N 1
ATOM 513 C CA . ALA A 1 71 ? 28.348 23.673 4.072 1.00 17.20 69 ALA A CA 1
ATOM 514 C C . ALA A 1 71 ? 27.785 22.266 4.276 1.00 14.68 69 ALA A C 1
ATOM 515 O O . ALA A 1 71 ? 28.471 21.363 4.765 1.00 16.35 69 ALA A O 1
ATOM 517 N N . ARG A 1 72 ? 26.540 22.085 3.840 1.00 17.66 70 ARG A N 1
ATOM 518 C CA . ARG A 1 72 ? 25.843 20.809 3.949 1.00 18.90 70 ARG A CA 1
ATOM 519 C C . ARG A 1 72 ? 26.278 19.834 2.861 1.00 18.41 70 ARG A C 1
ATOM 520 O O . ARG A 1 72 ? 26.326 20.184 1.674 1.00 17.46 70 ARG A O 1
ATOM 528 N N . ASN A 1 73 ? 26.569 18.593 3.268 1.00 15.88 71 ASN A N 1
ATOM 529 C CA . ASN A 1 73 ? 26.864 17.477 2.359 1.00 19.51 71 ASN A CA 1
ATOM 530 C C . ASN A 1 73 ? 26.073 16.265 2.857 1.00 17.14 71 ASN A C 1
ATOM 531 O O . ASN A 1 73 ? 26.622 15.405 3.545 1.00 18.19 71 ASN A O 1
ATOM 536 N N . GLN A 1 74 ? 24.802 16.187 2.465 1.00 17.41 72 GLN A N 1
ATOM 537 C CA . GLN A 1 74 ? 23.868 15.256 3.094 1.00 17.98 72 GLN A CA 1
ATOM 538 C C . GLN A 1 74 ? 24.131 13.816 2.673 1.00 18.68 72 GLN A C 1
ATOM 539 O O . GLN A 1 74 ? 24.264 13.506 1.479 1.00 18.95 72 GLN A O 1
ATOM 545 N N . LYS A 1 75 ? 24.194 12.934 3.670 1.00 18.10 73 LYS A N 1
ATOM 546 C CA . LYS A 1 75 ? 24.306 11.499 3.482 1.00 15.25 73 LYS A CA 1
ATOM 547 C C . LYS A 1 75 ? 23.268 10.822 4.364 1.00 15.41 73 LYS A C 1
ATOM 548 O O . LYS A 1 75 ? 22.859 11.376 5.387 1.00 17.24 73 LYS A O 1
ATOM 554 N N . ALA A 1 76 ? 22.825 9.639 3.950 1.00 14.22 74 ALA A N 1
ATOM 555 C CA . ALA A 1 76 ? 21.932 8.813 4.757 1.00 17.12 74 ALA A CA 1
ATOM 556 C C . ALA A 1 76 ? 22.744 7.793 5.536 1.00 14.31 74 ALA A C 1
ATOM 557 O O . ALA A 1 76 ? 23.882 7.489 5.184 1.00 15.40 74 ALA A O 1
ATOM 559 N N . ILE A 1 77 ? 22.152 7.278 6.623 1.00 13.72 75 ILE A N 1
ATOM 560 C CA . ILE A 1 77 ? 22.750 6.182 7.397 1.00 14.53 75 ILE A CA 1
ATOM 561 C C . ILE A 1 77 ? 22.038 4.891 7.021 1.00 13.13 75 ILE A C 1
ATOM 562 O O . ILE A 1 77 ? 20.81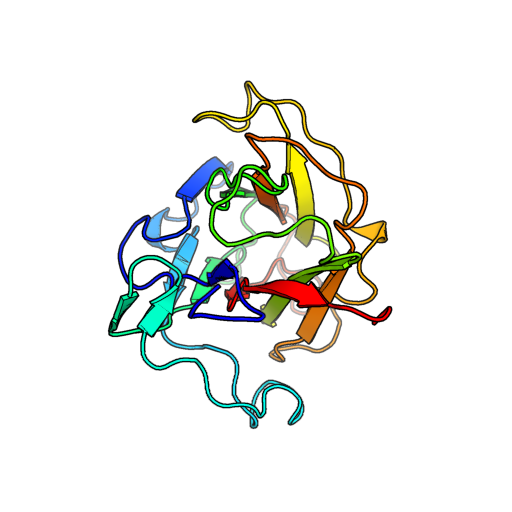1 4.818 7.102 1.00 15.27 75 ILE A O 1
ATOM 567 N N . ALA A 1 78 ? 22.804 3.877 6.614 1.00 13.38 76 ALA A N 1
ATOM 568 C CA . ALA A 1 78 ? 22.253 2.602 6.166 1.00 13.99 76 ALA A CA 1
ATOM 569 C C . ALA A 1 78 ? 22.647 1.479 7.114 1.00 15.51 76 ALA A C 1
ATOM 570 O O . ALA A 1 78 ? 23.783 1.423 7.590 1.00 14.07 76 ALA A O 1
ATOM 572 N N . ILE A 1 79 ? 21.707 0.571 7.357 1.00 13.88 77 ILE A N 1
ATOM 573 C CA . ILE A 1 79 ? 21.955 -0.623 8.150 1.00 13.29 77 ILE A CA 1
ATOM 574 C C . ILE A 1 79 ? 21.542 -1.825 7.316 1.00 12.62 77 ILE A C 1
ATOM 575 O O . ILE A 1 79 ? 20.361 -1.962 6.978 1.00 14.90 77 ILE A O 1
ATOM 580 N N . VAL A 1 80 ? 22.502 -2.687 7.000 1.00 15.23 78 VAL A N 1
ATOM 581 C CA . VAL A 1 80 ? 22.306 -3.803 6.082 1.00 12.86 78 VAL A CA 1
ATOM 582 C C . VAL A 1 80 ? 22.090 -5.055 6.925 1.00 12.12 78 VAL A C 1
ATOM 583 O O . VAL A 1 80 ? 23.037 -5.604 7.480 1.00 14.53 78 VAL A O 1
ATOM 587 N N . GLY A 1 81 ? 20.844 -5.517 7.010 1.00 13.16 79 GLY A N 1
ATOM 588 C CA . GLY A 1 81 ? 20.534 -6.746 7.722 1.00 13.45 79 GLY A CA 1
ATOM 589 C C . GLY A 1 81 ? 20.599 -8.021 6.911 1.00 14.73 79 GLY A C 1
ATOM 590 O O . GLY A 1 81 ? 20.592 -9.115 7.492 1.00 14.31 79 GLY A O 1
ATOM 591 N N . THR A 1 82 ? 20.645 -7.903 5.581 1.00 13.02 80 THR A N 1
ATOM 592 C CA . THR A 1 82 ? 20.726 -9.042 4.675 1.00 15.06 80 THR A CA 1
ATOM 593 C C . THR A 1 82 ? 21.813 -8.787 3.641 1.00 18.44 80 THR A C 1
ATOM 594 O O . THR A 1 82 ? 21.786 -7.762 2.948 1.00 17.78 80 THR A O 1
ATOM 598 N N . SER A 1 83 ? 22.760 -9.725 3.541 1.00 16.30 81 SER A N 1
ATOM 599 C CA . SER A 1 83 ? 23.831 -9.706 2.556 1.00 22.11 81 SER A CA 1
ATOM 600 C C . SER A 1 83 ? 24.085 -11.143 2.140 1.00 19.54 81 SER A C 1
ATOM 601 O O . SER A 1 83 ? 23.967 -12.056 2.958 1.00 20.84 81 SER A O 1
ATOM 604 N N . SER A 1 84 ? 24.441 -11.348 0.865 1.00 22.45 82 SER A N 1
ATOM 605 C CA . SER A 1 84 ? 24.746 -12.693 0.361 1.00 20.47 82 SER A CA 1
ATOM 606 C C . SER A 1 84 ? 23.592 -13.661 0.613 1.00 21.15 82 SER A C 1
ATOM 607 O O . SER A 1 84 ? 23.800 -14.830 0.952 1.00 22.58 82 SER A O 1
ATOM 610 N N . ASN A 1 85 ? 22.365 -13.167 0.470 1.00 21.39 83 ASN A N 1
ATOM 611 C CA . ASN A 1 85 ? 21.165 -13.965 0.726 1.00 22.12 83 ASN A CA 1
ATOM 612 C C . ASN A 1 85 ? 21.223 -14.638 2.096 1.00 19.92 83 ASN A C 1
ATOM 613 O O . ASN A 1 85 ? 20.834 -15.796 2.258 1.00 21.97 83 ASN A O 1
ATOM 618 N N . THR A 1 86 ? 21.716 -13.894 3.091 1.00 18.41 84 THR A N 1
ATOM 619 C CA . THR A 1 86 ? 21.826 -14.349 4.475 1.00 18.67 84 THR A CA 1
ATOM 620 C C . THR A 1 86 ? 21.231 -13.280 5.376 1.00 14.62 84 THR A C 1
ATOM 621 O O . THR A 1 86 ? 21.544 -12.096 5.223 1.00 17.90 84 THR A O 1
ATOM 625 N N . ASN A 1 87 ? 20.366 -13.701 6.291 1.00 13.80 85 ASN A N 1
ATOM 626 C CA . ASN A 1 87 ? 19.774 -12.826 7.292 1.00 14.63 85 ASN A CA 1
ATOM 627 C C . ASN A 1 87 ? 20.686 -12.790 8.515 1.00 16.07 85 ASN A C 1
ATOM 628 O O . ASN A 1 87 ? 20.949 -13.834 9.122 1.00 17.84 85 ASN A O 1
ATOM 633 N N . TYR A 1 88 ? 21.178 -11.602 8.868 1.00 16.04 86 TYR A N 1
ATOM 634 C CA . TYR A 1 88 ? 22.037 -11.412 10.038 1.00 14.22 86 TYR A CA 1
ATOM 635 C C . TYR A 1 88 ? 21.213 -10.853 11.184 1.00 14.88 86 TYR A C 1
ATOM 636 O O . TYR A 1 88 ? 20.524 -9.845 11.007 1.00 13.87 86 TYR A O 1
ATOM 645 N N . GLU A 1 89 ? 21.330 -11.468 12.371 1.00 12.56 87 GLU A N 1
ATOM 646 C CA . GLU A 1 89 ? 20.627 -10.984 13.560 1.00 13.73 87 GLU A CA 1
ATOM 647 C C . GLU A 1 89 ? 21.370 -9.791 14.147 1.00 15.22 87 GLU A C 1
ATOM 648 O O . GLU A 1 89 ? 22.522 -9.918 14.574 1.00 13.48 87 GLU A O 1
ATOM 654 N N . LEU A 1 90 ? 20.710 -8.633 14.184 1.00 11.66 88 LEU A N 1
ATOM 655 C CA . LEU A 1 90 ? 21.330 -7.398 14.639 1.00 12.79 88 LEU A CA 1
ATOM 656 C C . LEU A 1 90 ? 20.452 -6.712 15.672 1.00 11.44 88 LEU A C 1
ATOM 657 O O . LEU A 1 90 ? 19.225 -6.799 15.628 1.00 14.37 88 LEU A O 1
ATOM 662 N N . GLU A 1 91 ? 21.104 -6.004 16.586 1.00 12.62 89 GLU A N 1
ATOM 663 C CA . GLU A 1 91 ? 20.497 -4.882 17.300 1.00 11.73 89 GLU A CA 1
ATOM 664 C C . GLU A 1 91 ? 21.458 -3.713 17.141 1.00 14.14 89 GLU A C 1
ATOM 665 O O . GLU A 1 91 ? 22.536 -3.704 17.747 1.00 12.79 89 GLU A O 1
ATOM 671 N N . ALA A 1 92 ? 21.092 -2.740 16.316 1.00 12.13 90 ALA A N 1
ATOM 672 C CA . ALA A 1 92 ? 21.987 -1.629 16.004 1.00 12.08 90 ALA A CA 1
ATOM 673 C C . ALA A 1 92 ? 21.272 -0.320 16.306 1.00 12.58 90 ALA A C 1
ATOM 674 O O . ALA A 1 92 ? 20.127 -0.121 15.882 1.00 12.60 90 ALA A O 1
ATOM 676 N N . TRP A 1 93 ? 21.932 0.561 17.061 1.00 11.74 91 TRP A N 1
ATOM 677 C CA . TRP A 1 93 ? 21.351 1.840 17.432 1.00 12.17 91 TRP A CA 1
ATOM 678 C C . TRP A 1 93 ? 22.039 2.967 16.677 1.00 13.19 91 TRP A C 1
ATOM 679 O O . TRP A 1 93 ? 23.263 2.966 16.530 1.00 15.15 91 TRP A O 1
ATOM 690 N N . VAL A 1 94 ? 21.243 3.908 16.176 1.00 12.23 92 VAL A N 1
ATOM 691 C CA . VAL A 1 94 ? 21.753 5.142 15.604 1.00 12.08 92 VAL A CA 1
ATOM 692 C C . VAL A 1 94 ? 21.202 6.266 16.456 1.00 12.25 92 VAL A C 1
ATOM 693 O O . VAL A 1 94 ? 20.004 6.570 16.398 1.00 13.09 92 VAL A O 1
ATOM 697 N N . THR A 1 95 ? 22.058 6.862 17.263 1.00 11.28 93 THR A N 1
ATOM 698 C CA . THR A 1 95 ? 21.639 7.883 18.211 1.00 11.17 93 THR A CA 1
ATOM 699 C C . THR A 1 95 ? 21.861 9.273 17.627 1.00 14.20 93 THR A C 1
ATOM 700 O O . THR A 1 95 ? 22.867 9.523 16.957 1.00 14.91 93 THR A O 1
ATOM 704 N N . MET A 1 96 ? 20.913 10.163 17.883 1.00 13.22 94 MET A N 1
ATOM 705 C CA . MET A 1 96 ? 21.017 11.570 17.519 1.00 13.14 94 MET A CA 1
ATOM 706 C C . MET A 1 96 ? 21.830 12.297 18.586 1.00 14.70 94 MET A C 1
ATOM 707 O O . MET A 1 96 ? 22.089 11.760 19.663 1.00 16.06 94 MET A O 1
ATOM 712 N N . PRO A 1 97 ? 22.262 13.530 18.325 1.00 12.49 95 PRO A N 1
ATOM 713 C CA . PRO A 1 97 ? 22.983 14.284 19.355 1.00 13.84 95 PRO A CA 1
ATOM 714 C C . PRO A 1 97 ? 22.096 14.601 20.549 1.00 16.26 95 PRO A C 1
ATOM 715 O O . PRO A 1 97 ? 20.863 14.537 20.493 1.00 15.64 95 PRO A O 1
ATOM 719 N N . ILE A 1 98 ? 22.750 14.941 21.657 1.00 13.84 96 ILE A N 1
ATOM 720 C CA . ILE A 1 98 ? 22.035 15.335 22.864 1.00 14.32 96 ILE A CA 1
ATOM 721 C C . ILE A 1 98 ? 21.695 16.814 22.729 1.00 15.00 96 ILE A C 1
ATOM 722 O O . ILE A 1 98 ? 22.589 17.661 22.757 1.00 17.96 96 ILE A O 1
ATOM 727 N N . ILE A 1 99 ? 20.408 17.131 22.597 1.00 14.04 97 ILE A N 1
ATOM 728 C CA . ILE A 1 99 ? 19.973 18.480 22.244 1.00 14.49 97 ILE A CA 1
ATOM 729 C C . ILE A 1 99 ? 19.128 19.063 23.373 1.00 14.99 97 ILE A C 1
ATOM 730 O O . ILE A 1 99 ? 18.319 18.367 23.994 1.00 14.71 97 ILE A O 1
ATOM 735 N N . ASP A 1 100 ? 19.328 20.343 23.655 1.00 15.35 98 ASP A N 1
ATOM 736 C CA . ASP A 1 100 ? 18.485 21.066 24.600 1.00 18.23 98 ASP A CA 1
ATOM 737 C C . ASP A 1 100 ? 17.210 21.486 23.875 1.00 21.26 98 ASP A C 1
ATOM 738 O O . ASP A 1 100 ? 17.259 22.332 22.977 1.00 20.64 98 ASP A O 1
ATOM 743 N N . VAL A 1 101 ? 16.066 20.904 24.243 1.00 17.60 99 VAL A N 1
ATOM 744 C CA . VAL A 1 101 ? 14.800 21.285 23.615 1.00 20.15 99 VAL A CA 1
ATOM 745 C C . VAL A 1 101 ? 13.985 22.232 24.496 1.00 24.07 99 VAL A C 1
ATOM 746 O O . VAL A 1 101 ? 12.813 22.504 24.197 1.00 21.83 99 VAL A O 1
ATOM 750 N N . SER A 1 102 ? 14.586 22.759 25.558 1.00 19.78 100 SER A N 1
ATOM 751 C CA . SER A 1 102 ? 13.951 23.768 26.395 1.00 25.39 100 SER A CA 1
ATOM 752 C C . SER A 1 102 ? 14.154 25.154 25.793 1.00 25.74 100 SER A C 1
ATOM 753 O O . SER A 1 102 ? 14.862 25.337 24.797 1.00 24.63 100 SER A O 1
ATOM 756 N N . LYS A 1 103 ? 13.533 26.155 26.423 1.00 31.33 101 LYS A N 1
ATOM 757 C CA . LYS A 1 103 ? 13.713 27.534 25.994 1.00 30.56 101 LYS A CA 1
ATOM 758 C C . LYS A 1 103 ? 15.096 28.070 26.329 1.00 31.48 101 LYS A C 1
ATOM 759 O O . LYS A 1 103 ? 15.448 29.160 25.867 1.00 33.05 101 LYS A O 1
ATOM 765 N N . ASN A 1 104 ? 15.873 27.348 27.135 1.00 27.53 102 ASN A N 1
ATOM 766 C CA . ASN A 1 104 ? 17.264 27.717 27.359 1.00 27.88 102 ASN A CA 1
ATOM 767 C C . ASN A 1 104 ? 18.110 27.525 26.109 1.00 26.36 102 ASN A C 1
ATOM 768 O O . ASN A 1 104 ? 19.209 28.084 26.026 1.00 29.94 102 ASN A O 1
ATOM 773 N N . ASN A 1 105 ? 17.637 26.733 25.148 1.00 23.90 103 ASN A N 1
ATOM 774 C CA . ASN A 1 105 ? 18.272 26.703 23.839 1.00 22.15 103 ASN A CA 1
ATOM 775 C C . ASN A 1 105 ? 18.204 28.091 23.225 1.00 27.47 103 ASN A C 1
ATOM 776 O O . ASN A 1 105 ? 17.134 28.702 23.170 1.00 27.14 103 ASN A O 1
ATOM 781 N N . GLN A 1 106 ? 19.353 28.594 22.778 1.00 25.63 104 GLN A N 1
ATOM 782 C CA . GLN A 1 106 ? 19.388 29.932 22.195 1.00 26.32 104 GLN A CA 1
ATOM 783 C C . GLN A 1 106 ? 18.501 30.052 20.965 1.00 28.86 104 GLN A C 1
ATOM 784 O O . GLN A 1 106 ? 18.149 31.170 20.573 1.00 28.88 104 GLN A O 1
ATOM 790 N N . TYR A 1 107 ? 18.118 28.935 20.356 1.00 26.48 105 TYR A N 1
ATOM 791 C CA . TYR A 1 107 ? 17.307 28.945 19.149 1.00 25.66 105 TYR A CA 1
ATOM 792 C C . TYR A 1 107 ? 15.840 28.642 19.406 1.00 24.54 105 TYR A C 1
ATOM 793 O O . TYR A 1 107 ? 15.070 28.549 18.445 1.00 30.23 105 TYR A O 1
ATOM 802 N N . ILE A 1 108 ? 15.438 28.467 20.664 1.00 25.78 106 ILE A N 1
ATOM 803 C CA . ILE A 1 108 ? 14.059 28.162 21.026 1.00 24.69 106 ILE A CA 1
ATOM 804 C C . ILE A 1 108 ? 13.573 29.237 21.989 1.00 28.09 106 ILE A C 1
ATOM 805 O O . ILE A 1 108 ? 14.213 29.497 23.014 1.00 28.72 106 ILE A O 1
ATOM 810 N N . ASN A 1 109 ? 12.448 29.863 21.656 1.00 33.57 107 ASN A N 1
ATOM 811 C CA . ASN A 1 109 ? 11.865 30.921 22.465 1.00 37.00 107 ASN A CA 1
ATOM 812 C C . ASN A 1 109 ? 10.564 30.439 23.092 1.00 39.68 107 ASN A C 1
ATOM 813 O O . ASN A 1 109 ? 9.934 29.489 22.616 1.00 36.47 107 ASN A O 1
ATOM 818 N N . ALA A 1 110 ? 10.160 31.127 24.163 1.00 39.61 108 ALA A N 1
ATOM 819 C CA . ALA A 1 110 ? 9.004 30.704 24.946 1.00 40.35 108 ALA A CA 1
ATOM 820 C C . ALA A 1 110 ? 7.702 30.737 24.153 1.00 41.53 108 ALA A C 1
ATOM 821 O O . ALA A 1 110 ? 6.733 30.086 24.557 1.00 45.29 108 ALA A O 1
ATOM 823 N N . ASP A 1 111 ? 7.646 31.473 23.046 1.00 41.42 109 ASP A N 1
ATOM 824 C CA . ASP A 1 111 ? 6.436 31.518 22.235 1.00 43.46 109 ASP A CA 1
ATOM 825 C C . ASP A 1 111 ? 6.431 30.475 21.126 1.00 43.12 109 ASP A C 1
ATOM 826 O O . ASP A 1 111 ? 5.472 30.426 20.346 1.00 42.98 109 ASP A O 1
ATOM 831 N N . ASP A 1 112 ? 7.474 29.652 21.029 1.00 42.72 110 ASP A N 1
ATOM 832 C CA . ASP A 1 112 ? 7.475 28.494 20.133 1.00 33.91 110 ASP A CA 1
ATOM 833 C C . ASP A 1 112 ? 6.645 27.419 20.815 1.00 35.76 110 ASP A C 1
ATOM 834 O O . ASP A 1 112 ? 7.154 26.595 21.575 1.00 38.01 110 ASP A O 1
ATOM 839 N N . THR A 1 113 ? 5.338 27.439 20.548 1.00 34.92 111 THR A N 1
ATOM 840 C CA . THR A 1 113 ? 4.419 26.585 21.289 1.00 36.70 111 THR A CA 1
ATOM 841 C C . THR A 1 113 ? 4.600 25.114 20.930 1.00 32.61 111 THR A C 1
ATOM 842 O O . THR A 1 113 ? 4.465 24.245 21.801 1.00 35.55 111 THR A O 1
ATOM 846 N N . PHE A 1 114 ? 4.921 24.814 19.674 1.00 33.60 112 PHE A N 1
ATOM 847 C CA . PHE A 1 114 ? 5.018 23.437 19.213 1.00 27.97 112 PHE A CA 1
ATOM 848 C C . PHE A 1 114 ? 6.419 23.133 18.707 1.00 28.33 112 PHE A C 1
ATOM 849 O O . PHE A 1 114 ? 7.071 23.983 18.091 1.00 23.43 112 PHE A O 1
ATOM 857 N N . LYS A 1 115 ? 6.871 21.908 18.969 1.00 20.71 113 LYS A N 1
ATOM 858 C CA . LYS A 1 115 ? 8.175 21.435 18.535 1.00 20.88 113 LYS A CA 1
ATOM 859 C C . LYS A 1 115 ? 8.001 20.072 17.889 1.00 19.13 113 LYS A C 1
ATOM 860 O O . LYS A 1 115 ? 7.248 19.237 18.400 1.00 21.55 113 LYS A O 1
ATOM 866 N N . TYR A 1 116 ? 8.714 19.850 16.783 1.00 18.72 114 TYR A N 1
ATOM 867 C CA . TYR A 1 116 ? 8.614 18.618 16.011 1.00 17.36 114 TYR A CA 1
ATOM 868 C C . TYR A 1 116 ? 9.994 18.138 15.593 1.00 19.95 114 TYR A C 1
ATOM 869 O O . TYR A 1 116 ? 10.928 18.930 15.439 1.00 20.77 114 TYR A O 1
ATOM 878 N N . VAL A 1 117 ? 10.116 16.822 15.405 1.00 17.21 115 VAL A N 1
ATOM 879 C CA . VAL A 1 117 ? 11.199 16.242 14.622 1.00 16.85 115 VAL A CA 1
ATOM 880 C C . VAL A 1 117 ? 10.569 15.558 13.424 1.00 16.66 115 VAL A C 1
ATOM 881 O O . VAL A 1 117 ? 9.644 14.754 13.584 1.00 20.15 115 VAL A O 1
ATOM 885 N N . SER A 1 118 ? 11.058 15.874 12.237 1.00 17.66 116 SER A N 1
ATOM 886 C CA . SER A 1 118 ? 10.741 15.088 11.055 1.00 17.17 116 SER A CA 1
ATOM 887 C C . SER A 1 118 ? 11.976 14.319 10.621 1.00 20.60 116 SER A C 1
ATOM 888 O O . SER A 1 118 ? 13.106 14.793 10.783 1.00 19.16 116 SER A O 1
ATOM 891 N N . PHE A 1 119 ? 11.761 13.106 10.117 1.00 18.26 117 PHE A N 1
ATOM 892 C CA . PHE A 1 119 ? 12.859 12.309 9.598 1.00 17.90 117 PHE A CA 1
ATOM 893 C C . PHE A 1 119 ? 12.314 11.418 8.497 1.00 20.01 117 PHE A C 1
ATOM 894 O O . PHE A 1 119 ? 11.103 11.247 8.358 1.00 18.68 117 PHE A O 1
ATOM 902 N N . TRP A 1 120 ? 13.227 10.896 7.688 1.00 16.07 118 TRP A N 1
ATOM 903 C CA . TRP A 1 120 ? 12.883 10.102 6.520 1.00 16.71 118 TRP A CA 1
ATOM 904 C C . TRP A 1 120 ? 13.546 8.741 6.654 1.00 17.06 118 TRP A C 1
ATOM 905 O O . TRP A 1 120 ? 14.721 8.656 7.027 1.00 17.45 118 TRP A O 1
ATOM 916 N N . THR A 1 121 ? 12.794 7.681 6.377 1.00 15.57 119 THR A N 1
ATOM 917 C CA . THR A 1 121 ? 13.346 6.332 6.412 1.00 13.99 119 THR A CA 1
ATOM 918 C C . THR A 1 121 ? 12.937 5.560 5.166 1.00 15.02 119 THR A C 1
ATOM 919 O O . THR A 1 121 ? 11.960 5.891 4.487 1.00 17.09 119 THR A O 1
ATOM 923 N N . GLU A 1 122 ? 13.714 4.528 4.868 1.00 12.39 120 GLU A N 1
ATOM 924 C CA . GLU A 1 122 ? 13.426 3.677 3.718 1.00 14.45 120 GLU A CA 1
ATOM 925 C C . GLU A 1 122 ? 13.849 2.258 4.058 1.00 16.52 120 GLU A C 1
ATOM 926 O O . GLU A 1 122 ? 14.842 2.062 4.762 1.00 15.37 120 GLU A O 1
ATOM 932 N N . GLN A 1 123 ? 13.094 1.268 3.578 1.00 13.10 121 GLN A N 1
ATOM 933 C CA . GLN A 1 123 ? 13.562 -0.109 3.585 1.00 14.34 121 GLN A CA 1
ATOM 934 C C . GLN A 1 123 ? 13.688 -0.590 2.146 1.00 14.85 121 GLN A C 1
ATOM 935 O O . GLN A 1 123 ? 12.889 -0.215 1.277 1.00 14.43 121 GLN A O 1
ATOM 941 N N . ARG A 1 124 ? 14.725 -1.379 1.896 1.00 12.58 122 ARG A N 1
ATOM 942 C CA . ARG A 1 124 ? 14.935 -2.068 0.635 1.00 12.37 122 ARG A CA 1
ATOM 943 C C . ARG A 1 124 ? 15.079 -3.556 0.905 1.00 14.46 122 ARG A C 1
ATOM 944 O O . ARG A 1 124 ? 15.921 -3.949 1.713 1.00 15.17 122 ARG A O 1
ATOM 952 N N . TYR A 1 125 ? 14.287 -4.375 0.204 1.00 13.77 123 TYR A N 1
ATOM 953 C CA . TYR A 1 125 ? 14.381 -5.839 0.254 1.00 15.45 123 TYR A CA 1
ATOM 954 C C . TYR A 1 125 ? 14.053 -6.389 1.633 1.00 14.16 123 TYR A C 1
ATOM 955 O O . TYR A 1 125 ? 14.630 -7.395 2.049 1.00 14.96 123 TYR A O 1
ATOM 964 N N . ALA A 1 126 ? 13.144 -5.749 2.359 1.00 13.81 124 ALA A N 1
ATOM 965 C CA . ALA A 1 126 ? 12.684 -6.271 3.644 1.00 12.45 124 ALA A CA 1
ATOM 966 C C . ALA A 1 126 ? 11.291 -6.864 3.456 1.00 13.88 124 ALA A C 1
ATOM 967 O O . ALA A 1 126 ? 10.374 -6.162 3.027 1.00 14.56 124 ALA A O 1
ATOM 969 N N . ASN A 1 127 ? 11.138 -8.154 3.779 1.00 13.56 125 ASN A N 1
ATOM 970 C CA . ASN A 1 127 ? 9.869 -8.853 3.633 1.00 15.19 125 ASN A CA 1
ATOM 971 C C . ASN A 1 127 ? 9.658 -9.795 4.805 1.00 15.48 125 ASN A C 1
ATOM 972 O O . ASN A 1 127 ? 10.601 -10.395 5.312 1.00 13.93 125 ASN A O 1
ATOM 977 N N . GLY A 1 128 ? 8.403 -9.945 5.212 1.00 14.56 126 GLY A N 1
ATOM 978 C CA . GLY A 1 128 ? 8.066 -10.958 6.190 1.00 15.91 126 GLY A CA 1
ATOM 979 C C . GLY A 1 128 ? 8.014 -10.488 7.625 1.00 15.74 126 GLY A C 1
ATOM 980 O O . GLY A 1 128 ? 7.678 -11.285 8.505 1.00 17.90 126 GLY A O 1
ATOM 981 N N . GLY A 1 129 ? 8.347 -9.229 7.895 1.00 15.55 127 GLY A N 1
ATOM 982 C CA . GLY A 1 129 ? 8.227 -8.719 9.248 1.00 17.93 127 GLY A CA 1
ATOM 983 C C . GLY A 1 129 ? 9.288 -9.190 10.217 1.00 16.75 127 GLY A C 1
ATOM 984 O O . GLY A 1 129 ? 9.073 -9.114 11.431 1.00 21.42 127 GLY A O 1
ATOM 985 N N . ILE A 1 130 ? 10.455 -9.617 9.729 1.00 14.30 128 ILE A N 1
ATOM 986 C CA . ILE A 1 130 ? 11.501 -10.132 10.607 1.00 15.34 128 ILE A CA 1
ATOM 987 C C . ILE A 1 130 ? 12.548 -9.082 10.944 1.00 15.93 128 ILE A C 1
ATOM 988 O O . ILE A 1 130 ? 13.499 -9.374 11.690 1.00 16.46 128 ILE A O 1
ATOM 993 N N . SER A 1 131 ? 12.393 -7.863 10.436 1.00 13.55 129 SER A N 1
ATOM 994 C CA . SER A 1 131 ? 13.240 -6.730 10.798 1.00 13.37 129 SER A CA 1
ATOM 995 C C . SER A 1 131 ? 12.358 -5.515 11.031 1.00 14.52 129 SER A C 1
ATOM 996 O O . SER A 1 131 ? 11.242 -5.420 10.498 1.00 15.48 129 SER A O 1
ATOM 999 N N . SER A 1 132 ? 12.857 -4.585 11.849 1.00 14.94 130 SER A N 1
ATOM 1000 C CA . SER A 1 132 ? 12.086 -3.386 12.123 1.00 16.30 130 SER A CA 1
ATOM 1001 C C . SER A 1 132 ? 12.998 -2.234 12.519 1.00 14.10 130 SER A C 1
ATOM 1002 O O . SER A 1 132 ? 14.130 -2.421 12.989 1.00 13.87 130 SER A O 1
ATOM 1005 N N . LEU A 1 133 ? 12.468 -1.029 12.342 1.00 12.55 131 LEU A N 1
ATOM 1006 C CA . LEU A 1 133 ? 13.122 0.192 12.785 1.00 12.25 131 LEU A CA 1
ATOM 1007 C C . LEU A 1 133 ? 12.180 0.866 13.765 1.00 14.25 131 LEU A C 1
ATOM 1008 O O . LEU A 1 133 ? 11.025 1.155 13.422 1.00 15.74 131 LEU A O 1
ATOM 1013 N N . GLU A 1 134 ? 12.661 1.083 14.984 1.00 14.35 132 GLU A N 1
ATOM 1014 C CA . GLU A 1 134 ? 11.883 1.713 16.036 1.00 13.70 132 GLU A CA 1
ATOM 1015 C C . GLU A 1 134 ? 12.566 3.002 16.461 1.00 13.43 132 GLU A C 1
ATOM 1016 O O . GLU A 1 134 ? 13.763 3.184 16.242 1.00 14.93 132 GLU A O 1
ATOM 1022 N N . VAL A 1 135 ? 11.782 3.904 17.048 1.00 13.80 133 VAL A N 1
ATOM 1023 C CA . VAL A 1 135 ? 12.288 5.191 17.514 1.00 14.26 133 VAL A CA 1
ATOM 1024 C C . VAL A 1 135 ? 12.068 5.315 19.020 1.00 16.96 133 VAL A C 1
ATOM 1025 O O . VAL A 1 135 ? 11.002 4.966 19.545 1.00 16.08 133 VAL A O 1
ATOM 1029 N N . PHE A 1 136 ? 13.091 5.808 19.720 1.00 13.83 134 PHE A N 1
ATOM 1030 C CA . PHE A 1 136 ? 13.069 5.912 21.175 1.00 15.17 134 PHE A CA 1
ATOM 1031 C C . PHE A 1 136 ? 13.550 7.295 21.594 1.00 13.89 134 PHE A C 1
ATOM 1032 O O . PHE A 1 136 ? 14.279 7.963 20.861 1.00 13.74 134 PHE A O 1
ATOM 1040 N N . ILE A 1 137 ? 13.154 7.708 22.799 1.00 13.30 135 ILE A N 1
ATOM 1041 C CA . ILE A 1 137 ? 13.596 8.961 23.405 1.00 13.64 135 ILE A CA 1
ATOM 1042 C C . ILE A 1 137 ? 14.221 8.647 24.761 1.00 12.62 135 ILE A C 1
ATOM 1043 O O . ILE A 1 137 ? 13.683 7.832 25.519 1.00 13.63 135 ILE A O 1
ATOM 1048 N N . SER A 1 138 ? 15.382 9.246 25.031 1.00 11.76 136 SER A N 1
ATOM 1049 C CA . SER A 1 138 ? 16.034 9.212 26.334 1.00 10.49 136 SER A CA 1
ATOM 1050 C C . SER A 1 138 ? 16.266 10.641 26.793 1.00 12.97 136 SER A C 1
ATOM 1051 O O . SER A 1 138 ? 16.580 11.518 25.981 1.00 15.21 136 SER A O 1
ATOM 1054 N N . THR A 1 139 ? 16.119 10.870 28.090 1.00 13.65 137 THR A N 1
ATOM 1055 C CA . THR A 1 139 ? 16.508 12.153 28.660 1.00 13.97 137 THR A CA 1
ATOM 1056 C C . THR A 1 139 ? 17.636 12.003 29.674 1.00 16.11 137 THR A C 1
ATOM 1057 O O . THR A 1 139 ? 17.921 12.948 30.420 1.00 15.41 137 THR A O 1
ATOM 1061 N N . ASP A 1 140 ? 18.308 10.849 29.695 1.00 12.49 138 ASP A N 1
ATOM 1062 C CA . ASP A 1 140 ? 19.476 10.639 30.543 1.00 13.23 138 ASP A CA 1
ATOM 1063 C C . ASP A 1 140 ? 20.623 9.972 29.788 1.00 13.81 138 ASP A C 1
ATOM 1064 O O . ASP A 1 140 ? 21.578 9.514 30.416 1.00 15.36 138 ASP A O 1
ATOM 1069 N N . TYR A 1 141 ? 20.564 9.939 28.462 1.00 12.42 139 TYR A N 1
ATOM 1070 C CA . TYR A 1 141 ? 21.645 9.385 27.664 1.00 14.54 139 TYR A CA 1
ATOM 1071 C C . TYR A 1 141 ? 22.861 10.302 27.675 1.00 14.12 139 TYR A C 1
ATOM 1072 O O . TYR A 1 141 ? 22.735 11.532 27.607 1.00 14.93 139 TYR A O 1
ATOM 1081 N N . THR A 1 142 ? 24.051 9.697 27.734 1.00 14.48 140 THR A N 1
ATOM 1082 C CA . THR A 1 142 ? 25.295 10.446 27.592 1.00 13.89 140 THR A CA 1
ATOM 1083 C C . THR A 1 142 ? 26.170 9.853 26.488 1.00 14.79 140 THR A C 1
ATOM 1084 O O . THR A 1 142 ? 26.492 10.536 25.508 1.00 15.87 140 THR A O 1
ATOM 1088 N N . ASN A 1 143 ? 26.534 8.562 26.610 1.00 15.54 141 ASN A N 1
ATOM 1089 C CA . ASN A 1 143 ? 27.455 7.999 25.627 1.00 18.36 141 ASN A CA 1
ATOM 1090 C C . ASN A 1 143 ? 27.305 6.487 25.467 1.00 15.63 141 ASN A C 1
ATOM 1091 O O . ASN A 1 143 ? 28.202 5.846 24.900 1.00 17.70 141 ASN A O 1
ATOM 1096 N N . ASN A 1 144 ? 26.196 5.898 25.911 1.00 12.57 142 ASN A N 1
ATOM 1097 C CA . ASN A 1 144 ? 26.051 4.445 25.859 1.00 12.36 142 ASN A CA 1
ATOM 1098 C C . ASN A 1 144 ? 24.571 4.115 25.925 1.00 15.11 142 ASN A C 1
ATOM 1099 O O . ASN A 1 144 ? 23.906 4.505 26.886 1.00 13.22 142 ASN A O 1
ATOM 1104 N N . VAL A 1 145 ? 24.043 3.422 24.907 1.00 13.20 143 VAL A N 1
ATOM 1105 C CA . VAL A 1 145 ? 22.605 3.168 24.910 1.00 12.17 143 VAL A CA 1
ATOM 1106 C C . VAL A 1 145 ? 22.211 2.204 26.007 1.00 15.21 143 VAL A C 1
ATOM 1107 O O . VAL A 1 145 ? 21.055 2.208 26.432 1.00 15.29 143 VAL A O 1
ATOM 1111 N N . THR A 1 146 ? 23.135 1.377 26.482 1.00 15.19 144 THR A N 1
ATOM 1112 C CA . THR A 1 146 ? 22.794 0.384 27.489 1.00 14.59 144 THR A CA 1
ATOM 1113 C C . THR A 1 146 ? 22.819 0.934 28.911 1.00 15.64 144 THR A C 1
ATOM 1114 O O . THR A 1 146 ? 22.426 0.220 29.842 1.00 17.94 144 THR A O 1
ATOM 1118 N N . THR A 1 147 ? 23.279 2.165 29.115 1.00 13.68 145 THR A N 1
ATOM 1119 C CA . THR A 1 147 ? 23.283 2.778 30.435 1.00 16.15 145 THR A CA 1
ATOM 1120 C C . THR A 1 147 ? 22.261 3.904 30.549 1.00 17.46 145 THR A C 1
ATOM 1121 O O . THR A 1 147 ? 22.268 4.634 31.548 1.00 17.77 145 THR A O 1
ATOM 1125 N N . ALA A 1 148 ? 21.393 4.062 29.544 1.00 14.05 146 ALA A N 1
ATOM 1126 C CA . ALA A 1 148 ? 20.332 5.063 29.490 1.00 13.47 146 ALA A CA 1
ATOM 1127 C C . ALA A 1 148 ? 18.958 4.396 29.544 1.00 15.36 146 ALA A C 1
ATOM 1128 O O . ALA A 1 148 ? 18.799 3.214 29.214 1.00 15.72 146 ALA A O 1
ATOM 1130 N N . ASN A 1 149 ? 17.960 5.166 29.993 1.00 10.91 147 ASN A N 1
ATOM 1131 C CA . ASN A 1 149 ? 16.560 4.754 29.920 1.00 15.02 147 ASN A CA 1
ATOM 1132 C C . ASN A 1 149 ? 15.940 5.240 28.619 1.00 12.76 147 ASN A C 1
ATOM 1133 O O . ASN A 1 149 ? 16.144 6.391 28.217 1.00 14.35 147 ASN A O 1
ATOM 1138 N N . TRP A 1 150 ? 15.155 4.372 27.975 1.00 12.04 148 TRP A N 1
ATOM 1139 C CA . TRP A 1 150 ? 14.532 4.672 26.693 1.00 11.90 148 TRP A CA 1
ATOM 1140 C C . TRP A 1 150 ? 13.030 4.450 26.755 1.00 14.13 148 TRP A C 1
ATOM 1141 O O . TRP A 1 150 ? 12.559 3.489 27.375 1.00 18.96 148 TRP A O 1
ATOM 1152 N N . THR A 1 151 ? 12.291 5.338 26.101 1.00 14.42 149 THR A N 1
ATOM 1153 C CA . THR A 1 151 ? 10.846 5.237 25.942 1.00 13.61 149 THR A CA 1
ATOM 1154 C C . THR A 1 151 ? 10.541 5.024 24.462 1.00 15.89 149 THR A C 1
ATOM 1155 O O . THR A 1 151 ? 10.985 5.811 23.626 1.00 15.15 149 THR A O 1
ATOM 1159 N N . ASN A 1 152 ? 9.828 3.938 24.142 1.00 17.58 150 ASN A N 1
ATOM 1160 C CA . ASN A 1 152 ? 9.480 3.632 22.759 1.00 16.14 150 ASN A CA 1
ATOM 1161 C C . ASN A 1 152 ? 8.389 4.583 22.278 1.00 19.27 150 ASN A C 1
ATOM 1162 O O . ASN A 1 152 ? 7.286 4.592 22.835 1.00 21.27 150 ASN A O 1
ATOM 1167 N N . VAL A 1 153 ? 8.685 5.368 21.239 1.00 16.14 151 VAL A N 1
ATOM 1168 C CA . VAL A 1 153 ? 7.719 6.301 20.671 1.00 18.25 151 VAL A CA 1
ATOM 1169 C C . VAL A 1 153 ? 7.402 5.962 19.211 1.00 18.15 151 VAL A C 1
ATOM 1170 O O . VAL A 1 153 ? 6.907 6.808 18.468 1.00 19.90 151 VAL A O 1
ATOM 1174 N N . THR A 1 154 ? 7.681 4.723 18.794 1.00 18.01 152 THR A N 1
ATOM 1175 C CA . THR A 1 154 ? 7.353 4.285 17.436 1.00 19.74 152 THR A CA 1
ATOM 1176 C C . THR A 1 154 ? 5.868 4.463 17.133 1.00 20.14 152 THR A C 1
ATOM 1177 O O . THR A 1 154 ? 5.492 4.811 16.010 1.00 23.42 152 THR A O 1
ATOM 1181 N N . SER A 1 155 ? 5.009 4.239 18.126 1.00 21.80 153 SER A N 1
ATOM 1182 C CA . SER A 1 155 ? 3.576 4.372 17.901 1.00 22.76 153 SER A CA 1
ATOM 1183 C C . SER A 1 155 ? 3.140 5.815 17.692 1.00 23.54 153 SER A C 1
ATOM 1184 O O . SER A 1 155 ? 2.003 6.038 17.266 1.00 26.48 153 SER A O 1
ATOM 1187 N N . ASN A 1 156 ? 4.006 6.793 17.966 1.00 24.78 154 ASN A N 1
ATOM 1188 C CA . ASN A 1 156 ? 3.643 8.200 17.894 1.00 23.26 154 ASN A CA 1
ATOM 1189 C C . ASN A 1 156 ? 4.007 8.846 16.560 1.00 25.84 154 ASN A C 1
ATOM 1190 O O . ASN A 1 156 ? 3.846 10.061 16.406 1.00 24.13 154 ASN A O 1
ATOM 1195 N N . VAL A 1 157 ? 4.489 8.073 15.592 1.00 23.14 155 VAL A N 1
ATOM 1196 C CA . VAL A 1 157 ? 4.639 8.551 14.224 1.00 24.54 155 VAL A CA 1
ATOM 1197 C C . VAL A 1 157 ? 3.674 7.758 13.352 1.00 27.68 155 VAL A C 1
ATOM 1198 O O . VAL A 1 157 ? 3.451 6.562 13.584 1.00 31.38 155 VAL A O 1
ATOM 1202 N N . ASN A 1 158 ? 3.067 8.430 12.373 1.00 28.01 156 ASN A N 1
ATOM 1203 C CA . ASN A 1 158 ? 2.076 7.766 11.532 1.00 31.17 156 ASN A CA 1
ATOM 1204 C C . ASN A 1 158 ? 2.710 6.871 10.479 1.00 32.00 156 ASN A C 1
ATOM 1205 O O . ASN A 1 158 ? 2.040 5.968 9.963 1.00 34.25 156 ASN A O 1
ATOM 1210 N N . LYS A 1 159 ? 3.980 7.092 10.158 1.00 29.30 157 LYS A N 1
ATOM 1211 C CA . LYS A 1 159 ? 4.645 6.380 9.080 1.00 24.25 157 LYS A CA 1
ATOM 1212 C C . LYS A 1 159 ? 6.104 6.192 9.451 1.00 24.35 157 LYS A C 1
ATOM 1213 O O . LYS A 1 159 ? 6.741 7.113 9.964 1.00 22.65 157 LYS A O 1
ATOM 1219 N N . ILE A 1 160 ? 6.624 4.992 9.200 1.00 22.68 158 ILE A N 1
ATOM 1220 C CA . ILE A 1 160 ? 8.054 4.727 9.288 1.00 19.86 158 ILE A CA 1
ATOM 1221 C C . ILE A 1 160 ? 8.334 3.551 8.364 1.00 17.11 158 ILE A C 1
ATOM 1222 O O . ILE A 1 160 ? 7.438 2.766 8.047 1.00 18.71 158 ILE A O 1
ATOM 1227 N N . ALA A 1 161 ? 9.577 3.444 7.902 1.00 16.46 159 ALA A N 1
ATOM 1228 C CA . ALA A 1 161 ? 9.945 2.313 7.054 1.00 15.32 159 ALA A CA 1
ATOM 1229 C C . ALA A 1 161 ? 9.585 0.994 7.735 1.00 15.97 159 ALA A C 1
ATOM 1230 O O . ALA A 1 161 ? 9.883 0.784 8.916 1.00 15.26 159 ALA A O 1
ATOM 1232 N N . THR A 1 162 ? 8.926 0.115 6.973 1.00 14.60 160 THR A N 1
ATOM 1233 C CA . THR A 1 162 ? 8.281 -1.078 7.506 1.00 14.35 160 THR A CA 1
ATOM 1234 C C . THR A 1 162 ? 8.441 -2.232 6.529 1.00 14.40 160 THR A C 1
ATOM 1235 O O . THR A 1 162 ? 8.203 -2.078 5.323 1.00 14.95 160 THR A O 1
ATOM 1239 N N . SER A 1 163 ? 8.846 -3.380 7.065 1.00 14.38 161 SER A N 1
ATOM 1240 C CA . SER A 1 163 ? 9.035 -4.573 6.254 1.00 13.12 161 SER A CA 1
ATOM 1241 C C . SER A 1 163 ? 7.795 -4.870 5.419 1.00 14.24 161 SER A C 1
ATOM 1242 O O . SER A 1 163 ? 6.671 -4.829 5.920 1.00 16.66 161 SER A O 1
ATOM 1245 N N . GLY A 1 164 ? 8.008 -5.139 4.127 1.00 15.00 162 GLY A N 1
ATOM 1246 C CA . GLY A 1 164 ? 6.924 -5.471 3.220 1.00 15.72 162 GLY A CA 1
ATOM 1247 C C . GLY A 1 164 ? 6.122 -4.309 2.676 1.00 18.33 162 GLY A C 1
ATOM 1248 O O . GLY A 1 164 ? 5.205 -4.541 1.872 1.00 21.92 162 GLY A O 1
ATOM 1249 N N . GLN A 1 165 ? 6.428 -3.077 3.067 1.00 16.68 163 GLN A N 1
ATOM 1250 C CA . GLN A 1 165 ? 5.625 -1.912 2.716 1.00 18.57 163 GLN A CA 1
ATOM 1251 C C . GLN A 1 165 ? 6.493 -0.870 2.030 1.00 16.46 163 GLN A C 1
ATOM 1252 O O . GLN A 1 165 ? 7.632 -0.633 2.443 1.00 17.02 163 GLN A O 1
ATOM 1258 N N . ASN A 1 166 ? 5.950 -0.251 0.977 1.00 16.27 164 ASN A N 1
ATOM 1259 C CA . ASN A 1 166 ? 6.609 0.835 0.260 1.00 17.90 164 ASN A CA 1
ATOM 1260 C C . ASN A 1 166 ? 8.090 0.564 -0.035 1.00 17.40 164 ASN A C 1
ATOM 1261 O O . ASN A 1 166 ? 8.951 1.385 0.285 1.00 15.89 164 ASN A O 1
ATOM 1266 N N . PRO A 1 167 ? 8.404 -0.555 -0.674 1.00 13.77 165 PRO A N 1
ATOM 1267 C CA . PRO A 1 167 ? 9.811 -0.891 -0.930 1.00 14.81 165 PRO A CA 1
ATOM 1268 C C . PRO A 1 167 ? 10.534 0.194 -1.712 1.00 16.85 165 PRO A C 1
ATOM 1269 O O . PRO A 1 167 ? 9.979 0.790 -2.636 1.00 18.62 165 PRO A O 1
ATOM 1273 N N . GLN A 1 168 ? 11.798 0.427 -1.335 1.00 16.51 166 GLN A N 1
ATOM 1274 C CA . GLN A 1 168 ? 12.704 1.307 -2.077 1.00 17.63 166 GLN A CA 1
ATOM 1275 C C . GLN A 1 168 ? 12.137 2.718 -2.194 1.00 18.73 166 GLN A C 1
ATOM 1276 O O . GLN A 1 168 ? 12.365 3.417 -3.192 1.00 21.44 166 GLN A O 1
ATOM 1282 N N . THR A 1 169 ? 11.407 3.146 -1.160 1.00 16.49 167 THR A N 1
ATOM 1283 C CA . THR A 1 169 ? 10.762 4.452 -1.107 1.00 18.22 167 THR A CA 1
ATOM 1284 C C . THR A 1 169 ? 11.024 5.100 0.246 1.00 19.62 167 THR A C 1
ATOM 1285 O O . THR A 1 169 ? 10.766 4.493 1.291 1.00 18.17 167 THR A O 1
ATOM 1289 N N . TYR A 1 170 ? 11.535 6.333 0.222 1.00 18.25 168 TYR A N 1
ATOM 1290 C CA . TYR A 1 170 ? 11.702 7.110 1.445 1.00 19.16 168 TYR A CA 1
ATOM 1291 C C . TYR A 1 170 ? 10.345 7.628 1.902 1.00 18.69 168 TYR A C 1
ATOM 1292 O O . TYR A 1 170 ? 9.585 8.195 1.101 1.00 21.63 168 TYR A O 1
ATOM 1301 N N . VAL A 1 171 ? 10.032 7.421 3.175 1.00 17.83 169 VAL A N 1
ATOM 1302 C CA . VAL A 1 171 ? 8.779 7.873 3.765 1.00 15.25 169 VAL A CA 1
ATOM 1303 C C . VAL A 1 171 ? 9.104 8.764 4.951 1.00 20.35 169 VAL A C 1
ATOM 1304 O O . VAL A 1 171 ? 10.139 8.604 5.606 1.00 19.90 169 VAL A O 1
ATOM 1308 N N . GLU A 1 172 ? 8.216 9.718 5.219 1.00 19.27 170 GLU A N 1
ATOM 1309 C CA . GLU A 1 172 ? 8.462 10.744 6.225 1.00 17.99 170 GLU A CA 1
ATOM 1310 C C . GLU A 1 172 ? 7.718 10.420 7.513 1.00 21.39 170 GLU A C 1
ATOM 1311 O O . GLU A 1 172 ? 6.529 10.085 7.489 1.00 23.38 170 GLU A O 1
ATOM 1317 N N . SER A 1 173 ? 8.423 10.525 8.635 1.00 22.21 171 SER A N 1
ATOM 1318 C CA . SER A 1 173 ? 7.832 10.499 9.962 1.00 19.01 171 SER A CA 1
ATOM 1319 C C . SER A 1 173 ? 7.793 11.907 10.539 1.00 22.21 171 SER A C 1
ATOM 1320 O O . SER A 1 173 ? 8.683 12.717 10.277 1.00 21.09 171 SER A O 1
ATOM 1323 N N . LEU A 1 174 ? 6.769 12.182 11.349 1.00 18.75 172 LEU A N 1
ATOM 1324 C CA . LEU A 1 174 ? 6.622 13.450 12.064 1.00 21.90 172 LEU A CA 1
ATOM 1325 C C . LEU A 1 174 ? 6.320 13.161 13.529 1.00 20.29 172 LEU A C 1
ATOM 1326 O O . LEU A 1 174 ? 5.248 12.643 13.858 1.00 24.44 172 LEU A O 1
ATOM 1331 N N . LEU A 1 175 ? 7.252 13.519 14.409 1.00 19.05 173 LEU A N 1
ATOM 1332 C CA . LEU A 1 175 ? 7.158 13.230 15.831 1.00 19.16 173 LEU A CA 1
ATOM 1333 C C . LEU A 1 175 ? 6.941 14.535 16.585 1.00 23.66 173 LEU A C 1
ATOM 1334 O O . LEU A 1 175 ? 7.747 15.463 16.466 1.00 18.83 173 LEU A O 1
ATOM 1339 N N . ASP A 1 176 ? 5.849 14.607 17.342 1.00 20.10 174 ASP A N 1
ATOM 1340 C CA . ASP A 1 176 ? 5.539 15.775 18.158 1.00 23.28 174 ASP A CA 1
ATOM 1341 C C . ASP A 1 176 ? 6.299 15.688 19.481 1.00 21.40 174 ASP A C 1
ATOM 1342 O O . ASP A 1 176 ? 6.060 14.779 20.287 1.00 24.08 174 ASP A O 1
ATOM 1347 N N . ILE A 1 177 ? 7.211 16.634 19.706 1.00 21.40 175 ILE A N 1
ATOM 1348 C CA . ILE A 1 177 ? 7.978 16.679 20.946 1.00 18.60 175 ILE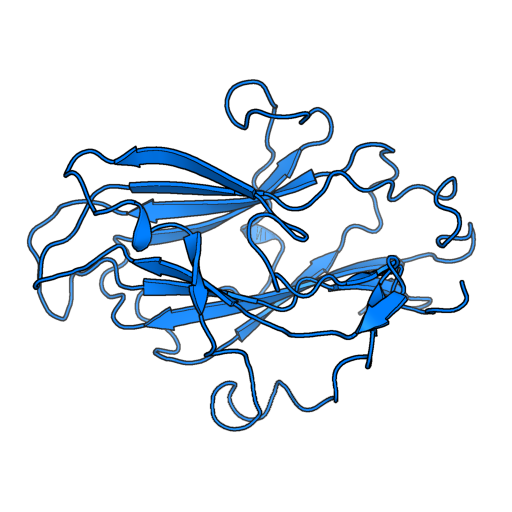 A CA 1
ATOM 1349 C C . ILE A 1 177 ? 7.669 17.964 21.709 1.00 24.88 175 ILE A C 1
ATOM 1350 O O . ILE A 1 177 ? 8.476 18.426 22.526 1.00 22.71 175 ILE A O 1
ATOM 1355 N N . SER A 1 178 ? 6.482 18.536 21.474 1.00 22.15 176 SER A N 1
ATOM 1356 C CA . SER A 1 178 ? 6.137 19.802 22.115 1.00 23.55 176 SER A CA 1
ATOM 1357 C C . SER A 1 178 ? 6.133 19.692 23.635 1.00 24.47 176 SER A C 1
ATOM 1358 O O . SER A 1 178 ? 6.444 20.669 24.328 1.00 25.72 176 SER A O 1
ATOM 1361 N N . SER A 1 179 ? 5.805 18.516 24.173 1.00 24.78 177 SER A N 1
ATOM 1362 C CA . SER A 1 179 ? 5.698 18.341 25.617 1.00 28.00 177 SER A CA 1
ATOM 1363 C C . SER A 1 179 ? 7.039 18.148 26.316 1.00 28.01 177 SER A C 1
ATOM 1364 O O . SER A 1 179 ? 7.068 18.059 27.549 1.00 28.28 177 SER A O 1
ATOM 1367 N N . TYR A 1 180 ? 8.142 18.075 25.580 1.00 20.93 178 TYR A N 1
ATOM 1368 C CA . TYR A 1 180 ? 9.453 17.886 26.182 1.00 22.60 178 TYR A CA 1
ATOM 1369 C C . TYR A 1 180 ? 10.117 19.240 26.405 1.00 22.72 178 TYR A C 1
ATOM 1370 O O . TYR A 1 180 ? 10.108 20.098 25.517 1.00 21.54 178 TYR A O 1
ATOM 1379 N N . THR A 1 181 ? 10.690 19.428 27.593 1.00 21.86 179 THR A N 1
ATOM 1380 C CA . THR A 1 181 ? 11.498 20.610 27.884 1.00 22.90 179 THR A CA 1
ATOM 1381 C C . THR A 1 181 ? 12.848 20.217 28.469 1.00 23.44 179 THR A C 1
ATOM 1382 O O . THR A 1 181 ? 13.491 21.019 29.145 1.00 20.24 179 THR A O 1
ATOM 1386 N N . ASP A 1 182 ? 13.297 19.000 28.196 1.00 19.30 180 ASP A N 1
ATOM 1387 C CA . ASP A 1 182 ? 14.511 18.499 28.812 1.00 19.96 180 ASP A CA 1
ATOM 1388 C C . ASP A 1 182 ? 15.744 19.137 28.191 1.00 18.93 180 ASP A C 1
ATOM 1389 O O . ASP A 1 182 ? 15.799 19.376 26.979 1.00 18.32 180 ASP A O 1
ATOM 1394 N N . THR A 1 183 ? 16.756 19.382 29.026 1.00 15.84 181 THR A N 1
ATOM 1395 C CA . THR A 1 183 ? 17.988 19.960 28.519 1.00 19.76 181 THR A CA 1
ATOM 1396 C C . THR A 1 183 ? 18.859 18.948 27.791 1.00 15.87 181 THR A C 1
ATOM 1397 O O . THR A 1 183 ? 19.710 19.357 27.000 1.00 15.73 181 THR A O 1
ATOM 1401 N N . ASN A 1 184 ? 18.676 17.635 28.049 1.00 15.05 182 ASN A N 1
ATOM 1402 C CA . ASN A 1 184 ? 19.504 16.581 27.456 1.00 16.94 182 ASN A CA 1
ATOM 1403 C C . ASN A 1 184 ? 18.589 15.572 26.753 1.00 14.30 182 ASN A C 1
ATOM 1404 O O . ASN A 1 184 ? 18.402 14.450 27.237 1.00 15.38 182 ASN A O 1
ATOM 1409 N N . PHE A 1 185 ? 18.035 15.971 25.604 1.00 12.99 183 PHE A N 1
ATOM 1410 C CA . PHE A 1 185 ? 17.013 15.210 24.894 1.00 16.19 183 PHE A CA 1
ATOM 1411 C C . PHE A 1 185 ? 17.681 14.407 23.777 1.00 14.30 183 PHE A C 1
ATOM 1412 O O . PHE A 1 185 ? 18.287 14.990 22.868 1.00 13.82 183 PHE A O 1
ATOM 1420 N N . THR A 1 186 ? 17.587 13.078 23.846 1.00 14.09 184 THR A N 1
ATOM 1421 C CA . THR A 1 186 ? 18.215 12.210 22.850 1.00 12.81 184 THR A CA 1
ATOM 1422 C C . THR A 1 186 ? 17.181 11.342 22.139 1.0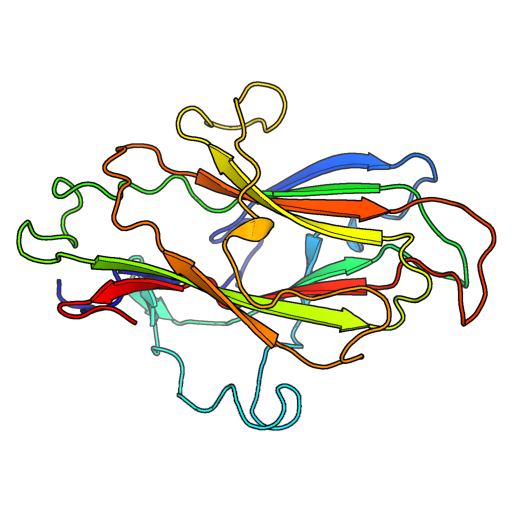0 13.95 184 THR A C 1
ATOM 1423 O O . THR A 1 186 ? 16.578 10.456 22.754 1.00 13.98 184 THR A O 1
ATOM 1427 N N . LEU A 1 187 ? 17.029 11.561 20.833 1.00 11.98 185 LEU A N 1
ATOM 1428 C CA . LEU A 1 187 ? 16.261 10.701 19.947 1.00 12.26 185 LEU A CA 1
ATOM 1429 C C . LEU A 1 187 ? 17.192 9.624 19.400 1.00 13.61 185 LEU A C 1
ATOM 1430 O O . LEU A 1 187 ? 18.363 9.904 19.115 1.00 13.71 185 LEU A O 1
ATOM 1435 N N . ALA A 1 188 ? 16.690 8.389 19.284 1.00 12.17 186 ALA A N 1
ATOM 1436 C CA . ALA A 1 188 ? 17.517 7.327 18.724 1.00 13.28 186 ALA A CA 1
ATOM 1437 C C . ALA A 1 188 ? 16.666 6.353 17.919 1.00 16.34 186 ALA A C 1
ATOM 1438 O O . ALA A 1 188 ? 15.461 6.195 18.153 1.00 14.15 186 ALA A O 1
ATOM 1440 N N . PHE A 1 189 ? 17.327 5.681 16.980 1.00 12.43 187 PHE A N 1
ATOM 1441 C CA . PHE A 1 189 ? 16.721 4.664 16.136 1.00 12.93 187 PHE A CA 1
ATOM 1442 C C . PHE A 1 189 ? 17.310 3.309 16.492 1.00 13.60 187 PHE A C 1
ATOM 1443 O O . PHE A 1 189 ? 18.531 3.185 16.637 1.00 13.81 187 PHE A O 1
ATOM 1451 N N . LYS A 1 190 ? 16.446 2.309 16.651 1.00 13.95 188 LYS A N 1
ATOM 1452 C CA . LYS A 1 190 ? 16.861 0.945 16.971 1.00 13.75 188 LYS A CA 1
ATOM 1453 C C . LYS A 1 190 ? 16.446 0.014 15.837 1.00 14.18 188 LYS A C 1
ATOM 1454 O O . LYS A 1 190 ? 15.249 -0.179 15.593 1.00 13.37 188 LYS A O 1
ATOM 1460 N N . TYR A 1 191 ? 17.433 -0.552 15.150 1.00 12.49 189 TYR A N 1
ATOM 1461 C CA . TYR A 1 191 ? 17.209 -1.586 14.149 1.00 11.86 189 TYR A CA 1
ATOM 1462 C C . TYR A 1 191 ? 17.373 -2.961 14.779 1.00 11.55 189 TYR A C 1
ATOM 1463 O O . TYR A 1 191 ? 18.398 -3.241 15.412 1.00 12.06 189 TYR A O 1
ATOM 1472 N N . THR A 1 192 ? 16.372 -3.819 14.582 1.00 12.30 190 THR A N 1
ATOM 1473 C CA . THR A 1 192 ? 16.433 -5.208 15.024 1.00 11.42 190 THR A CA 1
ATOM 1474 C C . THR A 1 192 ? 16.113 -6.119 13.848 1.00 12.82 190 THR A C 1
ATOM 1475 O O . THR A 1 192 ? 15.285 -5.787 13.000 1.00 14.97 190 THR A O 1
ATOM 1479 N N . SER A 1 193 ? 16.761 -7.278 13.817 1.00 12.25 191 SER A N 1
ATOM 1480 C CA . SER A 1 193 ? 16.599 -8.213 12.711 1.00 12.72 191 SER A CA 1
ATOM 1481 C C . SER A 1 193 ? 16.901 -9.620 13.214 1.00 15.32 191 SER A C 1
ATOM 1482 O O . SER A 1 193 ? 17.461 -9.793 14.292 1.00 14.72 191 SER A O 1
ATOM 1485 N N . ASP A 1 194 ? 16.540 -10.637 12.425 1.00 15.87 192 ASP A N 1
ATOM 1486 C CA . ASP A 1 194 ? 16.822 -11.996 12.894 1.00 17.74 192 ASP A CA 1
ATOM 1487 C C . ASP A 1 194 ? 17.642 -12.787 11.871 1.00 15.58 192 ASP A C 1
ATOM 1488 O O . ASP A 1 194 ? 18.171 -12.248 10.898 1.00 16.07 192 ASP A O 1
ATOM 1493 N N . ASN A 1 195 ? 17.781 -14.088 12.123 1.00 15.94 193 ASN A N 1
ATOM 1494 C CA . ASN A 1 195 ? 18.612 -14.920 11.267 1.00 17.07 193 ASN A CA 1
ATOM 1495 C C . ASN A 1 195 ? 17.858 -16.164 10.803 1.00 16.62 193 ASN A C 1
ATOM 1496 O O . ASN A 1 195 ? 18.458 -17.217 10.587 1.00 19.93 193 ASN A O 1
ATOM 1501 N N . SER A 1 196 ? 16.543 -16.046 10.634 1.00 18.16 194 SER A N 1
ATOM 1502 C CA . SER A 1 196 ? 15.763 -17.100 10.000 1.00 18.55 194 SER A CA 1
ATOM 1503 C C . SER A 1 196 ? 16.177 -17.265 8.536 1.00 21.40 194 SER A C 1
ATOM 1504 O O . SER A 1 196 ? 16.867 -16.426 7.957 1.00 17.45 194 SER A O 1
ATOM 1507 N N . THR A 1 197 ? 15.750 -18.377 7.933 1.00 18.89 195 THR A N 1
ATOM 1508 C CA . THR A 1 197 ? 16.214 -18.714 6.593 1.00 21.38 195 THR A CA 1
ATOM 1509 C C . THR A 1 197 ? 15.764 -17.679 5.568 1.00 16.68 195 THR A C 1
ATOM 1510 O O . THR A 1 197 ? 14.595 -17.290 5.527 1.00 18.75 195 THR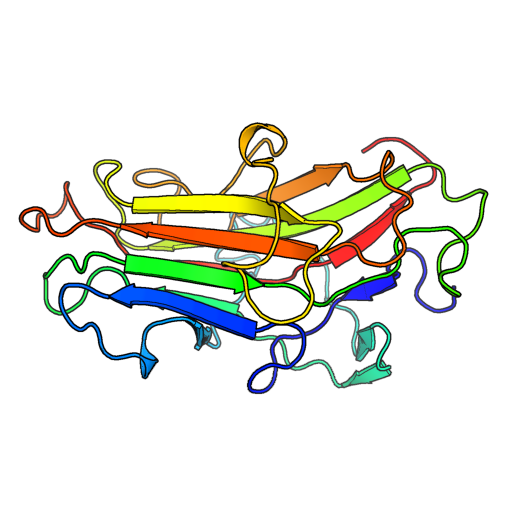 A O 1
ATOM 1514 N N . TYR A 1 198 ? 16.703 -17.253 4.729 1.00 16.77 196 TYR A N 1
ATOM 1515 C CA . TYR A 1 198 ? 16.424 -16.226 3.734 1.00 17.54 196 TYR A CA 1
ATOM 1516 C C . TYR A 1 198 ? 15.484 -16.737 2.646 1.00 18.08 196 TYR A C 1
ATOM 1517 O O . TYR A 1 198 ? 15.638 -17.847 2.135 1.00 19.60 196 TYR A O 1
ATOM 1526 N N . SER A 1 199 ? 14.543 -15.885 2.251 1.00 16.71 197 SER A N 1
ATOM 1527 C CA . SER A 1 199 ? 13.795 -16.045 1.009 1.00 16.85 197 SER A CA 1
ATOM 1528 C C . SER A 1 199 ? 13.302 -14.665 0.606 1.00 17.03 197 SER A C 1
ATOM 1529 O O . SER A 1 199 ? 13.394 -13.708 1.377 1.00 16.79 197 SER A O 1
ATOM 1532 N N . GLY A 1 200 ? 12.760 -14.576 -0.609 1.00 16.72 198 GLY A N 1
ATOM 1533 C CA . GLY A 1 200 ? 12.216 -13.310 -1.068 1.00 18.51 198 GLY A CA 1
ATOM 1534 C C . GLY A 1 200 ? 11.047 -12.810 -0.243 1.00 16.16 198 GLY A C 1
ATOM 1535 O O . GLY A 1 200 ? 10.725 -11.616 -0.307 1.00 17.22 198 GLY A O 1
ATOM 1536 N N . SER A 1 201 ? 10.409 -13.685 0.539 1.00 18.19 199 SER A N 1
ATOM 1537 C CA . SER A 1 201 ? 9.306 -13.288 1.406 1.00 17.05 199 SER A CA 1
ATOM 1538 C C . SER A 1 201 ? 9.699 -13.264 2.878 1.00 16.07 199 SER A C 1
ATOM 1539 O O . SER A 1 201 ? 8.837 -13.053 3.738 1.00 17.17 199 SER A O 1
ATOM 1542 N N . ASN A 1 202 ? 10.983 -13.477 3.189 1.00 14.70 200 ASN A N 1
ATOM 1543 C CA . ASN A 1 202 ? 11.462 -13.604 4.573 1.00 16.03 200 ASN A CA 1
ATOM 1544 C C . ASN A 1 202 ? 12.910 -13.110 4.612 1.00 16.22 200 ASN A C 1
ATOM 1545 O O . ASN A 1 202 ? 13.862 -13.880 4.526 1.00 14.07 200 ASN A O 1
ATOM 1550 N N . ARG A 1 203 ? 13.087 -11.793 4.752 1.00 14.89 201 ARG A N 1
ATOM 1551 C CA . ARG A 1 203 ? 14.435 -11.233 4.681 1.00 14.09 201 ARG A CA 1
ATOM 1552 C C . ARG A 1 203 ? 14.473 -9.879 5.386 1.00 14.18 201 ARG A C 1
ATOM 1553 O O . ARG A 1 203 ? 13.504 -9.118 5.354 1.00 13.33 201 ARG A O 1
ATOM 1561 N N . ASN A 1 204 ? 15.623 -9.588 6.008 1.00 13.43 202 ASN A N 1
ATOM 1562 C CA . ASN A 1 204 ? 15.755 -8.406 6.869 1.00 13.66 202 ASN A CA 1
ATOM 1563 C C . ASN A 1 204 ? 15.836 -7.115 6.066 1.00 13.70 202 ASN A C 1
ATOM 1564 O O . ASN A 1 204 ? 15.396 -6.057 6.537 1.00 14.83 202 ASN A O 1
ATOM 1569 N N . GLY A 1 205 ? 16.497 -7.162 4.917 1.00 13.17 203 GLY A N 1
ATOM 1570 C CA . GLY A 1 205 ? 16.660 -5.978 4.098 1.00 12.89 203 GLY A CA 1
ATOM 1571 C C . GLY A 1 205 ? 17.628 -4.952 4.667 1.00 14.75 203 GLY A C 1
ATOM 1572 O O . GLY A 1 205 ? 18.303 -5.137 5.698 1.00 14.95 203 GLY A O 1
ATOM 1573 N N . THR A 1 206 ? 17.674 -3.826 3.961 1.00 13.26 204 THR A N 1
ATOM 1574 C CA . THR A 1 206 ? 18.495 -2.681 4.329 1.00 13.61 204 THR A CA 1
ATOM 1575 C C . THR A 1 206 ? 17.588 -1.498 4.653 1.00 14.05 204 THR A C 1
ATOM 1576 O O . THR A 1 206 ? 16.666 -1.188 3.891 1.00 16.27 204 THR A O 1
ATOM 1580 N N . PHE A 1 207 ? 17.823 -0.851 5.795 1.00 13.75 205 PHE A N 1
ATOM 1581 C CA . PHE A 1 207 ? 17.047 0.327 6.153 1.00 14.33 205 PHE A CA 1
ATOM 1582 C C . PHE A 1 207 ? 17.931 1.571 6.141 1.00 14.79 205 PHE A C 1
ATOM 1583 O O . PHE A 1 207 ? 19.124 1.506 6.457 1.00 12.73 205 PHE A O 1
ATOM 1591 N N . TYR A 1 208 ? 17.322 2.705 5.785 1.00 14.08 206 TYR A N 1
ATOM 1592 C CA . TYR A 1 208 ? 17.988 3.997 5.666 1.00 14.30 206 TYR A CA 1
ATOM 1593 C C . TYR A 1 208 ? 17.344 5.005 6.602 1.00 13.05 206 TYR A C 1
ATOM 1594 O O . TYR A 1 208 ? 16.120 5.015 6.759 1.00 14.62 206 TYR A O 1
ATOM 1603 N N . ILE A 1 209 ? 18.173 5.867 7.192 1.00 13.09 207 ILE A N 1
ATOM 1604 C CA . ILE A 1 209 ? 17.734 6.990 8.017 1.00 12.43 207 ILE A CA 1
ATOM 1605 C C . ILE A 1 209 ? 18.329 8.269 7.442 1.00 11.59 207 ILE A C 1
ATOM 1606 O O . ILE A 1 209 ? 19.540 8.332 7.206 1.00 15.48 207 ILE A O 1
ATOM 1611 N N . SER A 1 210 ? 17.490 9.279 7.226 1.00 14.19 208 SER A N 1
ATOM 1612 C CA . SER A 1 210 ? 17.971 10.495 6.590 1.00 13.86 208 SER A CA 1
ATOM 1613 C C . SER A 1 210 ? 17.208 11.716 7.080 1.00 12.49 208 SER A C 1
ATOM 1614 O O . SER A 1 210 ? 16.044 11.631 7.471 1.00 13.75 208 SER A O 1
ATOM 1617 N N . ASP A 1 211 ? 17.893 12.864 7.045 1.00 11.82 209 ASP A N 1
ATOM 1618 C CA . ASP A 1 211 ? 17.265 14.185 7.119 1.00 15.76 209 ASP A CA 1
ATOM 1619 C C . ASP A 1 211 ? 16.430 14.343 8.392 1.00 16.69 209 ASP A C 1
ATOM 1620 O O . ASP A 1 211 ? 15.206 14.531 8.364 1.00 14.35 209 ASP A O 1
ATOM 1625 N N . VAL A 1 212 ? 17.123 14.280 9.525 1.00 12.04 210 VAL A N 1
ATOM 1626 C CA . VAL A 1 212 ? 16.489 14.417 10.830 1.00 14.64 210 VAL A CA 1
ATOM 1627 C C . VAL A 1 212 ? 16.504 15.897 11.209 1.00 18.77 210 VAL A C 1
ATOM 1628 O O . VAL A 1 212 ? 17.553 16.460 11.524 1.00 18.44 210 VAL A O 1
ATOM 1632 N N . LYS A 1 213 ? 15.332 16.525 11.169 1.00 14.32 211 LYS A N 1
ATOM 1633 C CA . LYS A 1 213 ? 15.169 17.972 11.279 1.00 13.99 211 LYS A CA 1
ATOM 1634 C C . LYS A 1 213 ? 14.341 18.291 12.511 1.00 17.04 211 LYS A C 1
ATOM 1635 O O . LYS A 1 213 ? 13.182 17.869 12.613 1.00 18.76 211 LYS A O 1
ATOM 1641 N N . TYR A 1 214 ? 14.931 19.037 13.441 1.00 13.82 212 TYR A N 1
ATOM 1642 C CA . TYR A 1 214 ? 14.241 19.528 14.622 1.00 14.53 212 TYR A CA 1
ATOM 1643 C C . TYR A 1 214 ? 13.797 20.957 14.358 1.00 19.01 212 TYR A C 1
ATOM 1644 O O . TYR A 1 214 ? 14.610 21.782 13.931 1.00 18.50 212 TYR A O 1
ATOM 1653 N N . PHE A 1 215 ? 12.524 21.253 14.620 1.00 16.40 213 PHE A N 1
ATOM 1654 C CA . PHE A 1 215 ? 12.003 22.571 14.270 1.00 19.86 213 PHE A CA 1
ATOM 1655 C C . PHE A 1 215 ? 10.798 22.916 15.137 1.00 18.19 213 PHE A C 1
ATOM 1656 O O . PHE A 1 215 ? 10.201 22.055 15.780 1.00 20.55 213 PHE A O 1
ATOM 1664 N N . VAL A 1 216 ? 10.444 24.199 15.148 1.00 20.90 214 VAL A N 1
ATOM 1665 C CA . VAL A 1 216 ? 9.319 24.678 15.938 1.00 19.88 214 VAL A CA 1
ATOM 1666 C C . VAL A 1 216 ? 8.171 25.080 15.009 1.00 26.44 214 VAL A C 1
ATOM 1667 O O . VAL A 1 216 ? 8.336 25.221 13.796 1.00 23.98 214 VAL A O 1
ATOM 1671 N N . SER A 1 217 ? 6.993 25.275 15.605 1.00 23.59 215 SER A N 1
ATOM 1672 C CA . SER A 1 217 ? 5.827 25.750 14.873 1.00 31.27 215 SER A CA 1
ATOM 1673 C C . SER A 1 217 ? 4.934 26.564 15.803 1.00 35.12 215 SER A C 1
ATOM 1674 O O . SER A 1 217 ? 4.834 26.282 17.001 1.00 31.95 215 SER A O 1
ATOM 1677 N N . ASP A 1 218 ? 4.292 27.590 15.234 1.00 36.95 216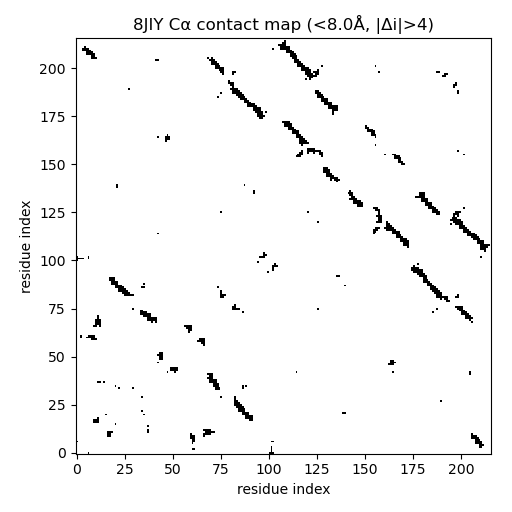 ASP A N 1
ATOM 1678 C CA . ASP A 1 218 ? 3.297 28.351 15.983 1.00 40.82 216 ASP A CA 1
ATOM 1679 C C . ASP A 1 218 ? 1.950 27.643 16.029 1.00 40.41 216 ASP A C 1
ATOM 1680 O O . ASP A 1 218 ? 1.161 27.884 16.948 1.00 42.56 216 ASP A O 1
ATOM 1685 N N . THR A 1 219 ? 1.665 26.789 15.052 1.00 38.96 217 THR A N 1
ATOM 1686 C CA . THR A 1 219 ? 0.395 26.087 14.968 1.00 41.80 217 THR A CA 1
ATOM 1687 C C . THR A 1 219 ? 0.643 24.594 14.812 1.00 42.28 217 THR A C 1
ATOM 1688 O O . THR A 1 219 ? 1.689 24.171 14.310 1.00 40.81 217 THR A O 1
ATOM 1692 N N . THR A 1 220 ? -0.339 23.803 15.242 1.00 42.48 218 THR A N 1
ATOM 1693 C CA . THR A 1 220 ? -0.222 22.352 15.194 1.00 40.33 218 THR A CA 1
ATOM 1694 C C . THR A 1 220 ? -0.010 21.869 13.763 1.00 41.48 218 THR A C 1
ATOM 1695 O O . THR A 1 220 ? -0.401 22.524 12.792 1.00 43.38 218 THR A O 1
ATOM 1699 N N . LEU A 1 221 ? 0.630 20.713 13.638 1.00 41.43 219 LEU A N 1
ATOM 1700 C CA . LEU A 1 221 ? 0.977 20.179 12.330 1.00 37.81 219 LEU A CA 1
ATOM 1701 C C . LEU A 1 221 ? 0.383 18.787 12.130 1.00 41.54 219 LEU A C 1
ATOM 1702 O O . LEU A 1 221 ? -0.160 18.195 13.062 1.00 42.15 219 LEU A O 1
#